Protein AF-0000000066919859 (afdb_homodimer)

Structure (mmCIF, N/CA/C/O backbone):
data_AF-0000000066919859-model_v1
#
loop_
_entity.id
_entity.type
_entity.pdbx_description
1 polymer 'Uncharacterized protein'
#
loop_
_atom_site.group_PDB
_atom_site.id
_atom_site.type_symbol
_atom_site.label_atom_id
_atom_site.label_alt_id
_atom_site.label_comp_id
_atom_site.label_asym_id
_atom_site.label_entity_id
_atom_site.label_seq_id
_atom_site.pdbx_PDB_ins_code
_atom_site.Cartn_x
_atom_site.Cartn_y
_atom_site.Cartn_z
_atom_site.occupancy
_atom_site.B_iso_or_equiv
_atom_site.auth_seq_id
_atom_site.auth_comp_id
_atom_site.auth_asym_id
_atom_site.auth_atom_id
_atom_site.pdbx_PDB_model_num
ATOM 1 N N . MET A 1 1 ? -2.02 1.491 11.047 1 52.81 1 MET A N 1
ATOM 2 C CA . MET A 1 1 ? -1.873 1.379 9.602 1 52.81 1 MET A CA 1
ATOM 3 C C . MET A 1 1 ? -3.025 0.584 8.992 1 52.81 1 MET A C 1
ATOM 5 O O . MET A 1 1 ? -3.479 -0.402 9.578 1 52.81 1 MET A O 1
ATOM 9 N N . PHE A 1 2 ? -3.779 1.162 7.992 1 61.22 2 PHE A N 1
ATOM 10 C CA . PHE A 1 2 ? -4.863 0.488 7.285 1 61.22 2 PHE A CA 1
ATOM 11 C C . PHE A 1 2 ? -4.336 -0.709 6.504 1 61.22 2 PHE A C 1
ATOM 13 O O . PHE A 1 2 ? -3.338 -0.6 5.789 1 61.22 2 PHE A O 1
ATOM 20 N N . VAL A 1 3 ? -4.852 -1.876 7.008 1 68.94 3 VAL A N 1
ATOM 21 C CA . VAL A 1 3 ? -4.453 -3.09 6.305 1 68.94 3 VAL A CA 1
ATOM 22 C C . VAL A 1 3 ? -5.57 -3.531 5.359 1 68.94 3 VAL A C 1
ATOM 24 O O . VAL A 1 3 ? -6.707 -3.734 5.789 1 68.94 3 VAL A O 1
ATOM 27 N N . ASN A 1 4 ? -5.258 -3.482 4.066 1 79.81 4 ASN A N 1
ATOM 28 C CA . ASN A 1 4 ? -6.16 -3.932 3.012 1 79.81 4 ASN A CA 1
ATOM 29 C C . ASN A 1 4 ? -5.648 -5.203 2.34 1 79.81 4 ASN A C 1
ATOM 31 O O . ASN A 1 4 ? -4.617 -5.184 1.667 1 79.81 4 ASN A O 1
ATOM 35 N N . SER A 1 5 ? -6.375 -6.391 2.51 1 90.06 5 SER A N 1
ATOM 36 C CA . SER A 1 5 ? -5.922 -7.68 1.999 1 90.06 5 SER A CA 1
ATOM 37 C C . SER A 1 5 ? -5.898 -7.691 0.474 1 90.06 5 SER A C 1
ATOM 39 O O . SER A 1 5 ? -5.305 -8.586 -0.136 1 90.06 5 SER A O 1
ATOM 41 N N . ARG A 1 6 ? -6.492 -6.734 -0.153 1 93.81 6 ARG A N 1
ATOM 42 C CA . ARG A 1 6 ? -6.574 -6.66 -1.608 1 93.81 6 ARG A CA 1
ATOM 43 C C . ARG A 1 6 ? -5.453 -5.793 -2.176 1 93.81 6 ARG A C 1
ATOM 45 O O . ARG A 1 6 ? -5.387 -5.574 -3.387 1 93.81 6 ARG A O 1
ATOM 52 N N . LEU A 1 7 ? -4.652 -5.285 -1.253 1 95.19 7 LEU A N 1
ATOM 53 C CA . LEU A 1 7 ? -3.564 -4.395 -1.641 1 95.19 7 LEU A CA 1
ATOM 54 C C . LEU A 1 7 ? -2.209 -5.023 -1.334 1 95.19 7 LEU A C 1
ATOM 56 O O . LEU A 1 7 ? -2.004 -5.562 -0.244 1 95.19 7 LEU A O 1
ATOM 60 N N . ARG A 1 8 ? -1.317 -4.965 -2.266 1 96 8 ARG A N 1
ATOM 61 C CA . ARG A 1 8 ? 0.079 -5.324 -2.041 1 96 8 ARG A CA 1
ATOM 62 C C . ARG A 1 8 ? 1.016 -4.355 -2.752 1 96 8 ARG A C 1
ATOM 64 O O . ARG A 1 8 ? 0.755 -3.953 -3.889 1 96 8 ARG A O 1
ATOM 71 N N . SER A 1 9 ? 2.025 -3.996 -2.08 1 95.25 9 SER A N 1
ATOM 72 C CA . SER A 1 9 ? 3.062 -3.18 -2.701 1 95.25 9 SER A CA 1
ATOM 73 C C . SER A 1 9 ? 4.363 -3.959 -2.854 1 95.25 9 SER A C 1
ATOM 75 O O . SER A 1 9 ? 4.738 -4.727 -1.966 1 95.25 9 SER A O 1
ATOM 77 N N . ILE A 1 10 ? 4.961 -3.754 -3.922 1 96.31 10 ILE A N 1
ATOM 78 C CA . ILE A 1 10 ? 6.316 -4.25 -4.137 1 96.31 10 ILE A CA 1
ATOM 79 C C . ILE A 1 10 ? 7.27 -3.072 -4.332 1 96.31 10 ILE A C 1
ATOM 81 O O . ILE A 1 10 ? 6.91 -1.923 -4.062 1 96.31 10 ILE A O 1
ATOM 85 N N . LEU A 1 11 ? 8.477 -3.369 -4.703 1 93.88 11 LEU A N 1
ATOM 86 C CA . LEU A 1 11 ? 9.539 -2.369 -4.699 1 93.88 11 LEU A CA 1
ATOM 87 C C . LEU A 1 11 ? 9.094 -1.104 -5.426 1 93.88 11 LEU A C 1
ATOM 89 O O . LEU A 1 11 ? 9.336 0.008 -4.945 1 93.88 11 LEU A O 1
ATOM 93 N N . ASN A 1 12 ? 8.422 -1.232 -6.543 1 95.12 12 ASN A N 1
ATOM 94 C CA . ASN A 1 12 ? 8.227 -0.077 -7.414 1 95.12 12 ASN A CA 1
ATOM 95 C C . ASN A 1 12 ? 6.762 0.079 -7.812 1 95.12 12 ASN A C 1
ATOM 97 O O . ASN A 1 12 ? 6.414 0.98 -8.578 1 95.12 12 ASN A O 1
ATOM 101 N N . LYS A 1 13 ? 5.82 -0.785 -7.363 1 96.69 13 LYS A N 1
ATOM 102 C CA . LYS A 1 13 ? 4.41 -0.804 -7.742 1 96.69 13 LYS A CA 1
ATOM 103 C C . LYS A 1 13 ? 3.521 -1.107 -6.539 1 96.69 13 LYS A C 1
ATOM 105 O O . LYS A 1 13 ? 3.951 -1.773 -5.598 1 96.69 13 LYS A O 1
ATOM 110 N N . THR A 1 14 ? 2.32 -0.715 -6.559 1 96.5 14 THR A N 1
ATOM 111 C CA . THR A 1 14 ? 1.231 -1.182 -5.707 1 96.5 14 THR A CA 1
ATOM 112 C C . THR A 1 14 ? 0.112 -1.79 -6.547 1 96.5 14 THR A C 1
ATOM 114 O O . THR A 1 14 ? -0.247 -1.252 -7.594 1 96.5 14 THR A O 1
ATOM 117 N N . TYR A 1 15 ? -0.405 -2.859 -6.078 1 97.5 15 TYR A N 1
ATOM 118 C CA . TYR A 1 15 ? -1.491 -3.566 -6.746 1 97.5 15 TYR A CA 1
ATOM 119 C C . TYR A 1 15 ? -2.758 -3.549 -5.898 1 97.5 15 TYR A C 1
ATOM 121 O O . TYR A 1 15 ? -2.693 -3.688 -4.672 1 97.5 15 TYR A O 1
ATOM 129 N N . TYR A 1 16 ? -3.922 -3.439 -6.52 1 97.38 16 TYR A N 1
ATOM 130 C CA . TYR A 1 16 ? -5.211 -3.502 -5.84 1 97.38 16 TYR A CA 1
ATOM 131 C C . TYR A 1 16 ? -6.188 -4.387 -6.605 1 97.38 16 TYR A C 1
ATOM 133 O O . TYR A 1 16 ? -6.32 -4.262 -7.828 1 97.38 16 TYR A O 1
ATOM 141 N N . ILE A 1 17 ? -6.809 -5.316 -5.98 1 98 17 ILE A N 1
ATOM 142 C CA . ILE A 1 17 ? -7.891 -6.109 -6.555 1 98 17 ILE A CA 1
ATOM 143 C C . ILE A 1 17 ? -9.234 -5.453 -6.246 1 98 17 ILE A C 1
ATOM 145 O O . ILE A 1 17 ? -9.609 -5.324 -5.078 1 98 17 ILE A O 1
ATOM 149 N N . ASP A 1 18 ? -9.953 -5.062 -7.281 1 95.62 18 ASP A N 1
ATOM 150 C CA . ASP A 1 18 ? -11.234 -4.43 -6.988 1 95.62 18 ASP A CA 1
ATOM 151 C C . ASP A 1 18 ? -12.328 -5.473 -6.758 1 95.62 18 ASP A C 1
ATOM 153 O O . ASP A 1 18 ? -12.047 -6.672 -6.727 1 95.62 18 ASP A O 1
ATOM 157 N N . ASN A 1 19 ? -13.562 -5.066 -6.512 1 93.75 19 ASN A N 1
ATOM 158 C CA . ASN A 1 19 ? -14.648 -5.953 -6.113 1 93.75 19 ASN A CA 1
ATOM 159 C C . ASN A 1 19 ? -15.094 -6.852 -7.266 1 93.75 19 ASN A C 1
ATOM 161 O O . ASN A 1 19 ? -15.82 -7.824 -7.055 1 93.75 19 ASN A O 1
ATOM 165 N N . GLN A 1 20 ? -14.688 -6.57 -8.516 1 96 20 GLN A N 1
ATOM 166 C CA . GLN A 1 20 ? -15.023 -7.387 -9.68 1 96 20 GLN A CA 1
ATOM 167 C C . GLN A 1 20 ? -13.898 -8.352 -10.023 1 96 20 GLN A C 1
ATOM 169 O O . GLN A 1 20 ? -13.969 -9.07 -11.023 1 96 20 GLN A O 1
ATOM 174 N N . GLY A 1 21 ? -12.859 -8.305 -9.25 1 97.88 21 GLY A N 1
ATOM 175 C CA . GLY A 1 21 ? -11.734 -9.211 -9.461 1 97.88 21 GLY A CA 1
ATOM 176 C C . GLY A 1 21 ? -10.719 -8.68 -10.453 1 97.88 21 GLY A C 1
ATOM 177 O O . GLY A 1 21 ? -9.836 -9.414 -10.898 1 97.88 21 GLY A O 1
ATOM 178 N N . ARG A 1 22 ? -10.953 -7.379 -10.891 1 97.81 22 ARG A N 1
ATOM 179 C CA . ARG A 1 22 ? -9.945 -6.734 -11.727 1 97.81 22 ARG A CA 1
ATOM 180 C C . ARG A 1 22 ? -8.711 -6.355 -10.914 1 97.81 22 ARG A C 1
ATOM 182 O O . ARG A 1 22 ? -8.82 -6.023 -9.734 1 97.81 22 ARG A O 1
ATOM 189 N N . VAL A 1 23 ? -7.543 -6.359 -11.492 1 98.75 23 VAL A N 1
ATOM 190 C CA . VAL A 1 23 ? -6.301 -5.996 -10.812 1 98.75 23 VAL A CA 1
ATOM 191 C C . VAL A 1 23 ? -5.785 -4.668 -11.359 1 98.75 23 VAL A C 1
ATOM 193 O O . VAL A 1 23 ? -5.465 -4.559 -12.547 1 98.75 23 VAL A O 1
ATOM 196 N N . LEU A 1 24 ? -5.75 -3.699 -10.539 1 98.12 24 LEU A N 1
ATOM 197 C CA . LEU A 1 24 ? -5.258 -2.363 -10.859 1 98.12 24 LEU A CA 1
ATOM 198 C C . LEU A 1 24 ? -3.824 -2.18 -10.375 1 98.12 24 LEU A C 1
ATOM 200 O O . LEU A 1 24 ? -3.482 -2.594 -9.266 1 98.12 24 LEU A O 1
ATOM 204 N N . VAL A 1 25 ? -2.979 -1.617 -11.172 1 98 25 VAL A N 1
ATOM 205 C CA . VAL A 1 25 ? -1.563 -1.457 -10.852 1 98 25 VAL A CA 1
ATOM 206 C C . VAL A 1 25 ? -1.195 0.025 -10.859 1 98 25 VAL A C 1
ATOM 208 O O . VAL A 1 25 ? -1.565 0.757 -11.781 1 98 25 VAL A O 1
ATOM 211 N N . PHE A 1 26 ? -0.528 0.378 -9.844 1 96.56 26 PHE A N 1
ATOM 212 C CA . PHE A 1 26 ? 0.032 1.714 -9.68 1 96.56 26 PHE A CA 1
ATOM 213 C C . PHE A 1 26 ? 1.556 1.663 -9.656 1 96.56 26 PHE A C 1
ATOM 215 O O . PHE A 1 26 ? 2.158 1.345 -8.633 1 96.56 26 PHE A O 1
ATOM 222 N N . GLN A 1 27 ? 2.193 2.082 -10.711 1 96.44 27 GLN A N 1
ATOM 223 C CA . GLN A 1 27 ? 3.65 2.094 -10.766 1 96.44 27 GLN A CA 1
ATOM 224 C C . GLN A 1 27 ? 4.203 3.471 -10.406 1 96.44 27 GLN A C 1
ATOM 226 O O . GLN A 1 27 ? 3.814 4.477 -11.008 1 96.44 27 GLN A O 1
ATOM 231 N N . TYR A 1 28 ? 5.105 3.48 -9.406 1 95.06 28 TYR A N 1
ATOM 232 C CA . TYR A 1 28 ? 5.641 4.773 -9 1 95.06 28 TYR A CA 1
ATOM 233 C C . TYR A 1 28 ? 7.113 4.898 -9.375 1 95.06 28 TYR A C 1
ATOM 235 O O . TYR A 1 28 ? 7.664 6 -9.391 1 95.06 28 TYR A O 1
ATOM 243 N N . LEU A 1 29 ? 7.711 3.752 -9.711 1 93.19 29 LEU A N 1
ATOM 244 C CA . LEU A 1 29 ? 9.055 3.771 -10.273 1 93.19 29 LEU A CA 1
ATOM 245 C C . LEU A 1 29 ? 9.141 2.863 -11.492 1 93.19 29 LEU A C 1
ATOM 247 O O . LEU A 1 29 ? 8.516 1.801 -11.531 1 93.19 29 LEU A O 1
ATOM 251 N N . PRO A 1 30 ? 9.938 3.096 -12.461 1 92.19 30 PRO A N 1
ATOM 252 C CA . PRO A 1 30 ? 10.625 4.375 -12.648 1 92.19 30 PRO A CA 1
ATOM 253 C C . PRO A 1 30 ? 9.68 5.496 -13.078 1 92.19 30 PRO A C 1
ATOM 255 O O . PRO A 1 30 ? 10.008 6.676 -12.906 1 92.19 30 PRO A O 1
ATOM 258 N N . ASN A 1 31 ? 8.516 5.191 -13.797 1 91.5 31 ASN A N 1
ATOM 259 C CA . ASN A 1 31 ? 7.535 6.176 -14.25 1 91.5 31 ASN A CA 1
ATOM 260 C C . ASN A 1 31 ? 6.211 6.031 -13.508 1 91.5 31 ASN A C 1
ATOM 262 O O . ASN A 1 31 ? 5.828 4.926 -13.125 1 91.5 31 ASN A O 1
ATOM 266 N N . PHE A 1 32 ? 5.602 7.102 -13.312 1 94.06 32 PHE A N 1
ATOM 267 C CA . PHE A 1 32 ? 4.309 7.125 -12.641 1 94.06 32 PHE A CA 1
ATOM 268 C C . PHE A 1 32 ? 3.191 6.758 -13.609 1 94.06 32 PHE A C 1
ATOM 270 O O . PHE A 1 32 ? 2.795 7.566 -14.445 1 94.06 32 PHE A O 1
ATOM 277 N N . ILE A 1 33 ? 2.643 5.52 -13.562 1 93.88 33 ILE A N 1
ATOM 278 C CA . ILE A 1 33 ? 1.626 5.02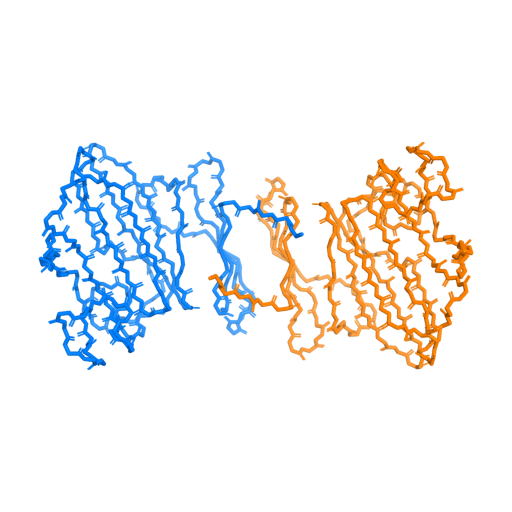3 -14.477 1 93.88 33 ILE A CA 1
ATOM 279 C C . ILE A 1 33 ? 0.573 4.23 -13.703 1 93.88 33 ILE A C 1
ATOM 281 O O . ILE A 1 33 ? 0.889 3.568 -12.719 1 93.88 33 ILE A O 1
ATOM 285 N N . CYS A 1 34 ? -0.683 4.301 -14.109 1 95.75 34 CYS A N 1
ATOM 286 C CA . CYS A 1 34 ? -1.759 3.449 -13.617 1 95.75 34 CYS A CA 1
ATOM 287 C C . CYS A 1 34 ? -2.365 2.625 -14.742 1 95.75 34 CYS A C 1
ATOM 289 O O . CYS A 1 34 ? -2.646 3.152 -15.82 1 95.75 34 CYS A O 1
ATOM 291 N N . GLN A 1 35 ? -2.557 1.41 -14.508 1 96.44 35 GLN A N 1
ATOM 292 C CA . GLN A 1 35 ? -3.156 0.558 -15.531 1 96.44 35 GLN A CA 1
ATOM 293 C C . GLN A 1 35 ? -3.891 -0.623 -14.898 1 96.44 35 GLN A C 1
ATOM 295 O O . GLN A 1 35 ? -3.646 -0.965 -13.742 1 96.44 35 GLN A O 1
ATOM 300 N N . GLU A 1 36 ? -4.797 -1.126 -15.633 1 97.56 36 GLU A N 1
ATOM 301 C CA . GLU A 1 36 ? -5.41 -2.408 -15.305 1 97.56 36 GLU A CA 1
ATOM 302 C C . GLU A 1 36 ? -4.695 -3.561 -16 1 97.56 36 GLU A C 1
ATOM 304 O O . GLU A 1 36 ? -4.383 -3.473 -17.188 1 97.56 36 GLU A O 1
ATOM 309 N N . LEU A 1 37 ? -4.402 -4.609 -15.266 1 98.5 37 LEU A N 1
ATOM 310 C CA . LEU A 1 37 ? -3.768 -5.766 -15.891 1 98.5 37 LEU A CA 1
ATOM 311 C C . LEU A 1 37 ? -4.777 -6.566 -16.703 1 98.5 37 LEU A C 1
ATOM 313 O O . LEU A 1 37 ? -5.941 -6.691 -16.312 1 98.5 37 LEU A O 1
ATOM 317 N N . THR A 1 38 ? -4.281 -7.141 -17.828 1 98.38 38 THR A N 1
ATOM 318 C CA . THR A 1 38 ? -5.094 -8.055 -18.625 1 98.38 38 THR A CA 1
ATOM 319 C C . THR A 1 38 ? -4.926 -9.492 -18.141 1 98.38 38 THR A C 1
ATOM 321 O O . THR A 1 38 ? -3.896 -10.117 -18.391 1 98.38 38 THR A O 1
ATOM 324 N N . ILE A 1 39 ? -5.875 -10.023 -17.484 1 98.62 39 ILE A N 1
ATOM 325 C CA . ILE A 1 39 ? -5.891 -11.383 -16.953 1 98.62 39 ILE A CA 1
ATOM 326 C C . ILE A 1 39 ? -7.156 -12.102 -17.406 1 98.62 39 ILE A C 1
ATOM 328 O O . ILE A 1 39 ? -8.258 -11.539 -17.344 1 98.62 39 ILE A O 1
ATOM 332 N N . PRO A 1 40 ? -7.09 -13.32 -17.828 1 98.06 40 PRO A N 1
ATOM 333 C CA . PRO A 1 40 ? -8.227 -14.008 -18.469 1 98.06 40 PRO A CA 1
ATOM 334 C C . PRO A 1 40 ? -9.328 -14.352 -17.469 1 98.06 40 PRO A C 1
ATOM 336 O O . PRO A 1 40 ? -10.445 -14.688 -17.875 1 98.06 40 PRO A O 1
ATOM 339 N N . ILE A 1 41 ? -9.055 -14.266 -16.156 1 98.75 41 ILE A N 1
ATOM 340 C CA . ILE A 1 41 ? -10.062 -14.633 -15.164 1 98.75 41 ILE A CA 1
ATOM 341 C C . ILE A 1 41 ? -10.102 -13.586 -14.062 1 98.75 41 ILE A C 1
ATOM 343 O O . ILE A 1 41 ? -9.211 -12.742 -13.953 1 98.75 41 ILE A O 1
ATOM 347 N N . LYS A 1 42 ? -11.164 -13.672 -13.188 1 98.56 42 LYS A N 1
ATOM 348 C CA . LYS A 1 42 ? -11.258 -12.805 -12.016 1 98.56 42 LYS A CA 1
ATOM 349 C C . LYS A 1 42 ? -10.281 -13.25 -10.93 1 98.56 42 LYS A C 1
ATOM 351 O O . LYS A 1 42 ? -10.125 -14.445 -10.68 1 98.56 42 LYS A O 1
ATOM 356 N N . ILE A 1 43 ? -9.648 -12.312 -10.297 1 98.88 43 ILE A N 1
ATOM 357 C CA . ILE A 1 43 ? -8.672 -12.586 -9.242 1 98.88 43 ILE A CA 1
ATOM 358 C C . ILE A 1 43 ? -9.32 -12.391 -7.875 1 98.88 43 ILE A C 1
ATOM 360 O O . ILE A 1 43 ? -10.07 -11.43 -7.672 1 98.88 43 ILE A O 1
ATOM 364 N N . HIS A 1 44 ? -8.992 -13.258 -6.926 1 97.94 44 HIS A N 1
ATOM 365 C CA . HIS A 1 44 ? -9.672 -13.117 -5.641 1 97.94 44 HIS A CA 1
ATOM 366 C C . HIS A 1 44 ? -8.672 -12.883 -4.512 1 97.94 44 HIS A C 1
ATOM 368 O O . HIS A 1 44 ? -9.055 -12.508 -3.402 1 97.94 44 HIS A O 1
ATOM 374 N N . SER A 1 45 ? -7.398 -13.156 -4.773 1 98.25 45 SER A N 1
ATOM 375 C CA . SER A 1 45 ? -6.406 -12.883 -3.738 1 98.25 45 SER A CA 1
ATOM 376 C C . SER A 1 45 ? -5.039 -12.586 -4.348 1 98.25 45 SER A C 1
ATOM 378 O O . SER A 1 45 ? -4.797 -12.891 -5.52 1 98.25 45 SER A O 1
ATOM 380 N N . ILE A 1 46 ? -4.184 -11.977 -3.527 1 98.44 46 ILE A N 1
ATOM 381 C CA . ILE A 1 46 ? -2.873 -11.539 -3.988 1 98.44 46 ILE A CA 1
ATOM 382 C C . ILE A 1 46 ? -1.838 -11.758 -2.889 1 98.44 46 ILE A C 1
ATOM 384 O O . ILE A 1 46 ? -2.119 -11.539 -1.708 1 98.44 46 ILE A O 1
ATOM 388 N N . GLU A 1 47 ? -0.682 -12.266 -3.221 1 97.81 47 GLU A N 1
ATOM 389 C CA . GLU A 1 47 ? 0.535 -12.32 -2.414 1 97.81 47 GLU A CA 1
ATOM 390 C C . GLU A 1 47 ? 1.698 -11.633 -3.127 1 97.81 47 GLU A C 1
ATOM 392 O O . GLU A 1 47 ? 1.63 -11.375 -4.328 1 97.81 47 GLU A O 1
ATOM 397 N N . SER A 1 48 ? 2.719 -11.297 -2.359 1 97.69 48 SER A N 1
ATOM 398 C CA . SER A 1 48 ? 3.814 -10.602 -3.029 1 97.69 48 SER A CA 1
ATOM 399 C C . SER A 1 48 ? 5.164 -11.016 -2.455 1 97.69 48 SER A C 1
ATOM 401 O O . SER A 1 48 ? 5.262 -11.367 -1.279 1 97.69 48 SER A O 1
ATOM 403 N N . GLY A 1 49 ? 6.129 -11.062 -3.254 1 97.12 49 GLY A N 1
ATOM 404 C CA . GLY A 1 49 ? 7.52 -11.016 -2.836 1 97.12 49 GLY A CA 1
ATOM 405 C C . GLY A 1 49 ? 8.102 -9.617 -2.857 1 97.12 49 GLY A C 1
ATOM 406 O O . GLY A 1 49 ? 7.383 -8.641 -2.645 1 97.12 49 GLY A O 1
ATOM 407 N N . TYR A 1 50 ? 9.375 -9.617 -3.076 1 96.62 50 TYR A N 1
ATOM 408 C CA . TYR A 1 50 ? 10.07 -8.336 -3.033 1 96.62 50 TYR A CA 1
ATOM 409 C C . TYR A 1 50 ? 9.781 -7.516 -4.281 1 96.62 50 TYR A C 1
ATOM 411 O O . TYR A 1 50 ? 9.547 -6.309 -4.195 1 96.62 50 TYR A O 1
ATOM 419 N N . GLU A 1 51 ? 9.758 -8.156 -5.504 1 96.75 51 GLU A N 1
ATOM 420 C CA . GLU A 1 51 ? 9.609 -7.406 -6.746 1 96.75 51 GLU A CA 1
ATOM 421 C C . GLU A 1 51 ? 8.531 -8.016 -7.637 1 96.75 51 GLU A C 1
ATOM 423 O O . GLU A 1 51 ? 8.469 -7.73 -8.836 1 96.75 51 GLU A O 1
ATOM 428 N N . PHE A 1 52 ? 7.773 -8.914 -7.102 1 97.69 52 PHE A N 1
ATOM 429 C CA . PHE A 1 52 ? 6.75 -9.594 -7.887 1 97.69 52 PHE A CA 1
ATOM 430 C C . PHE A 1 52 ? 5.516 -9.875 -7.043 1 97.69 52 PHE A C 1
ATOM 432 O O . PHE A 1 52 ? 5.562 -9.789 -5.816 1 97.69 52 PHE A O 1
ATOM 439 N N . VAL A 1 53 ? 4.402 -10.172 -7.742 1 98.38 53 VAL A N 1
ATOM 440 C CA . VAL A 1 53 ? 3.184 -10.594 -7.055 1 98.38 53 VAL A CA 1
ATOM 441 C C . VAL A 1 53 ? 2.703 -11.93 -7.617 1 98.38 53 VAL A C 1
ATOM 443 O O . VAL A 1 53 ? 3.072 -12.305 -8.734 1 98.38 53 VAL A O 1
ATOM 446 N N . VAL A 1 54 ? 1.909 -12.602 -6.828 1 98.81 54 VAL A N 1
ATOM 447 C CA . VAL A 1 54 ? 1.134 -13.773 -7.234 1 98.81 54 VAL A CA 1
ATOM 448 C C . VAL A 1 54 ? -0.358 -13.477 -7.105 1 98.81 54 VAL A C 1
ATOM 450 O O . VAL A 1 54 ? -0.828 -13.07 -6.043 1 98.81 54 VAL A O 1
ATOM 453 N N . LEU A 1 55 ? -1.05 -13.586 -8.172 1 98.94 55 LEU A N 1
ATOM 454 C CA . LEU A 1 55 ? -2.486 -13.352 -8.266 1 98.94 55 LEU A CA 1
ATOM 455 C C . LEU A 1 55 ? -3.25 -14.664 -8.383 1 98.94 55 LEU A C 1
ATOM 457 O O . LEU A 1 55 ? -2.992 -15.453 -9.297 1 98.94 55 LEU A O 1
ATOM 461 N N . VAL A 1 56 ? -4.168 -14.875 -7.508 1 98.88 56 VAL A N 1
ATOM 462 C CA . VAL A 1 56 ? -4.852 -16.172 -7.441 1 98.88 56 VAL A CA 1
ATOM 463 C C . VAL A 1 56 ? -6.297 -16.016 -7.918 1 98.88 56 VAL A C 1
ATOM 465 O O . VAL A 1 56 ? -7.016 -15.125 -7.453 1 98.88 56 VAL A O 1
ATOM 468 N N . GLY A 1 57 ? -6.68 -16.766 -8.852 1 98.81 57 GLY A N 1
ATOM 469 C CA . GLY A 1 57 ? -8.055 -16.859 -9.32 1 98.81 57 GLY A CA 1
ATOM 470 C C . GLY A 1 57 ? -8.516 -18.281 -9.539 1 98.81 57 GLY A C 1
ATOM 471 O O . GLY A 1 57 ? -7.723 -19.219 -9.414 1 98.81 57 GLY A O 1
ATOM 472 N N . GLU A 1 58 ? -9.797 -18.422 -9.82 1 98.69 58 GLU A N 1
ATOM 473 C CA . GLU A 1 58 ? -10.375 -19.75 -10.031 1 98.69 58 GLU A CA 1
ATOM 474 C C . GLU A 1 58 ? -11.305 -19.766 -11.234 1 98.69 58 GLU A C 1
ATOM 476 O O . GLU A 1 58 ? -12.07 -18.812 -11.453 1 98.69 58 GLU A O 1
ATOM 481 N N . LEU A 1 59 ? -11.242 -20.75 -12.031 1 98.5 59 LEU A N 1
ATOM 482 C CA . LEU A 1 59 ? -12.133 -20.984 -13.164 1 98.5 59 LEU A CA 1
ATOM 483 C C . LEU A 1 59 ? -12.32 -22.469 -13.422 1 98.5 59 LEU A C 1
ATOM 485 O O . LEU A 1 59 ? -11.344 -23.219 -13.5 1 98.5 59 LEU A O 1
ATOM 489 N N . ASN A 1 60 ? -13.547 -22.953 -13.516 1 98.19 60 ASN A N 1
ATOM 490 C CA . ASN A 1 60 ? -13.875 -24.344 -13.82 1 98.19 60 ASN A CA 1
ATOM 491 C C . ASN A 1 60 ? -13.156 -25.312 -12.883 1 98.19 60 ASN A C 1
ATOM 493 O O . ASN A 1 60 ? -12.5 -26.25 -13.336 1 98.19 60 ASN A O 1
ATOM 497 N N . ASP A 1 61 ? -13.211 -25.078 -11.594 1 98.38 61 ASP A N 1
ATOM 498 C CA . ASP A 1 61 ? -12.711 -25.922 -10.523 1 98.38 61 ASP A CA 1
ATOM 499 C C . ASP A 1 61 ? -11.188 -26.078 -10.609 1 98.38 61 ASP A C 1
ATOM 501 O O . ASP A 1 61 ? -10.641 -27.125 -10.273 1 98.38 61 ASP A O 1
ATOM 505 N N . THR A 1 62 ? -10.641 -25.109 -11.195 1 98.81 62 THR A N 1
ATOM 506 C CA . THR A 1 62 ? -9.188 -25.031 -11.258 1 98.81 62 THR A CA 1
ATOM 507 C C . THR A 1 62 ? -8.695 -23.703 -10.664 1 98.81 62 THR A C 1
ATOM 509 O O . THR A 1 62 ? -9.266 -22.656 -10.945 1 98.81 62 THR A O 1
ATOM 512 N N . VAL A 1 63 ? -7.734 -23.797 -9.734 1 98.88 63 VAL A N 1
ATOM 513 C CA . VAL A 1 63 ? -7.082 -22.609 -9.211 1 98.88 63 VAL A CA 1
ATOM 514 C C . VAL A 1 63 ? -5.895 -22.234 -10.094 1 98.88 63 VAL A C 1
ATOM 516 O O . VAL A 1 63 ? -5.078 -23.094 -10.438 1 98.88 63 VAL A O 1
ATOM 519 N N . TYR A 1 64 ? -5.863 -21.031 -10.523 1 98.94 64 TYR A N 1
ATOM 520 C CA . TYR A 1 64 ? -4.773 -20.5 -11.336 1 98.94 64 TYR A CA 1
ATOM 521 C C . TYR A 1 64 ? -3.939 -19.5 -10.547 1 98.94 64 TYR A C 1
ATOM 523 O O . TYR A 1 64 ? -4.484 -18.656 -9.828 1 98.94 64 TYR A O 1
ATOM 531 N N . LEU A 1 65 ? -2.631 -19.641 -10.625 1 98.94 65 LEU A N 1
ATOM 532 C CA . LEU A 1 65 ? -1.687 -18.656 -10.109 1 98.94 65 LEU A CA 1
ATOM 533 C C . LEU A 1 65 ? -1.009 -17.906 -11.25 1 98.94 65 LEU A C 1
ATOM 535 O O . LEU A 1 65 ? -0.249 -18.5 -12.023 1 98.94 65 LEU A O 1
ATOM 539 N N . TYR A 1 66 ? -1.304 -16.625 -11.328 1 98.88 66 TYR A N 1
ATOM 540 C CA . TYR A 1 66 ? -0.643 -15.719 -12.266 1 98.88 66 TYR A CA 1
ATOM 541 C C . TYR A 1 66 ? 0.43 -14.898 -11.562 1 98.88 66 TYR A C 1
ATOM 543 O O . TYR A 1 66 ? 0.298 -14.57 -10.375 1 98.88 66 TYR A O 1
ATOM 551 N N . THR A 1 67 ? 1.483 -14.578 -12.234 1 98.81 67 THR A N 1
ATOM 552 C CA . THR A 1 67 ? 2.537 -13.75 -11.664 1 98.81 67 THR A CA 1
ATOM 553 C C . THR A 1 67 ? 2.752 -12.492 -12.5 1 98.81 67 THR A C 1
ATOM 555 O O . THR A 1 67 ? 2.449 -12.477 -13.695 1 98.81 67 THR A O 1
ATOM 558 N N . HIS A 1 68 ? 3.16 -11.438 -11.945 1 98.62 68 HIS A N 1
ATOM 559 C CA . HIS A 1 68 ? 3.502 -10.172 -12.57 1 98.62 68 HIS A CA 1
ATOM 560 C C . HIS A 1 68 ? 4.602 -9.453 -11.805 1 98.62 68 HIS A C 1
ATOM 562 O O . HIS A 1 68 ? 4.762 -9.656 -10.594 1 98.62 68 HIS A O 1
ATOM 568 N N . GLY A 1 69 ? 5.309 -8.555 -12.422 1 97.38 69 GLY A N 1
ATOM 569 C CA . GLY A 1 69 ? 6.453 -7.871 -11.844 1 97.38 69 GLY A CA 1
ATOM 570 C C . GLY A 1 69 ? 7.77 -8.266 -12.484 1 97.38 69 GLY A C 1
ATOM 571 O O . GLY A 1 69 ? 7.844 -8.461 -13.703 1 97.38 69 GLY A O 1
ATOM 572 N N . SER A 1 70 ? 8.789 -8.383 -11.656 1 96.5 70 SER A N 1
ATOM 573 C CA . SER A 1 70 ? 10.117 -8.711 -12.164 1 96.5 70 SER A CA 1
ATOM 574 C C . SER A 1 70 ? 10.297 -10.219 -12.305 1 96.5 70 SER A C 1
ATOM 576 O O . SER A 1 70 ? 9.938 -10.977 -11.406 1 96.5 70 SER A O 1
ATOM 578 N N . GLY A 1 71 ? 10.906 -10.664 -13.328 1 96 71 GLY A N 1
ATOM 579 C CA . GLY A 1 71 ? 11.234 -12.07 -13.539 1 96 71 GLY A CA 1
ATOM 580 C C . GLY A 1 71 ? 12.594 -12.445 -12.977 1 96 71 GLY A C 1
ATOM 581 O O . GLY A 1 71 ? 13.008 -13.602 -13.078 1 96 71 GLY A O 1
ATOM 582 N N . HIS A 1 72 ? 13.203 -11.406 -12.336 1 93.81 72 HIS A N 1
ATOM 583 C CA . HIS A 1 72 ? 14.5 -11.68 -11.727 1 93.81 72 HIS A CA 1
ATOM 584 C C . HIS A 1 72 ? 14.422 -12.852 -10.75 1 93.81 72 HIS A C 1
ATOM 586 O O . HIS A 1 72 ? 13.422 -13.008 -10.047 1 93.81 72 HIS A O 1
ATOM 592 N N . HIS A 1 73 ? 15.367 -13.75 -10.742 1 95.19 73 HIS A N 1
ATOM 593 C CA . HIS A 1 73 ? 15.516 -14.867 -9.812 1 95.19 73 HIS A CA 1
ATOM 594 C C . HIS A 1 73 ? 14.469 -15.938 -10.07 1 95.19 73 HIS A C 1
ATOM 596 O O . HIS A 1 73 ? 14.141 -16.719 -9.18 1 95.19 73 HIS A O 1
ATOM 602 N N . GLY A 1 74 ? 13.766 -15.898 -11.258 1 97.25 74 GLY A N 1
ATOM 603 C CA . GLY A 1 74 ? 12.836 -16.953 -11.641 1 97.25 74 GLY A CA 1
ATOM 604 C C . GLY A 1 74 ? 11.469 -16.797 -10.992 1 97.25 74 GLY A C 1
ATOM 605 O O . GLY A 1 74 ? 10.656 -17.719 -11.023 1 97.25 74 GLY A O 1
ATOM 606 N N . CYS A 1 75 ? 11.148 -15.664 -10.492 1 97.38 75 CYS A N 1
ATOM 607 C CA . CYS A 1 75 ? 9.984 -15.5 -9.625 1 97.38 75 CYS A CA 1
ATOM 608 C C . CYS A 1 75 ? 8.695 -15.539 -10.422 1 97.38 75 CYS A C 1
ATOM 610 O O . CYS A 1 75 ? 7.613 -15.742 -9.859 1 97.38 75 CYS A O 1
ATOM 612 N N . LEU A 1 76 ? 8.75 -15.344 -11.719 1 98.5 76 LEU A N 1
ATOM 613 C CA . LEU A 1 76 ? 7.531 -15.367 -12.523 1 98.5 76 LEU A CA 1
ATOM 614 C C . LEU A 1 76 ? 7.145 -16.797 -12.875 1 98.5 76 LEU A C 1
ATOM 616 O O . LEU A 1 76 ? 6.031 -17.062 -13.336 1 98.5 76 LEU A O 1
ATOM 620 N N . GLY A 1 77 ? 8.102 -17.797 -12.75 1 98.56 77 GLY A N 1
ATOM 621 C CA . GLY A 1 77 ? 7.773 -19.219 -12.828 1 98.56 77 GLY A CA 1
ATOM 622 C C . GLY A 1 77 ? 7.695 -19.734 -14.25 1 98.56 77 GLY A C 1
ATOM 623 O O . GLY A 1 77 ? 7.031 -20.734 -14.523 1 98.56 77 GLY A O 1
ATOM 624 N N . LYS A 1 78 ? 8.141 -18.938 -15.227 1 97.88 78 LYS A N 1
ATOM 625 C CA . LYS A 1 78 ? 8.172 -19.359 -16.625 1 97.88 78 LYS A CA 1
ATOM 626 C C . LYS A 1 78 ? 9.5 -19 -17.281 1 97.88 78 LYS A C 1
ATOM 628 O O . LYS A 1 78 ? 9.672 -17.891 -17.781 1 97.88 78 LYS A O 1
ATOM 633 N N . GLU A 1 79 ? 10.406 -19.984 -17.312 1 93.12 79 GLU A N 1
ATOM 634 C CA . GLU A 1 79 ? 11.719 -19.797 -17.906 1 93.12 79 GLU A CA 1
ATOM 635 C C . GLU A 1 79 ? 12.398 -18.547 -17.359 1 93.12 79 GLU A C 1
ATOM 637 O O . GLU A 1 79 ? 12.266 -18.219 -16.172 1 93.12 79 GLU A O 1
ATOM 642 N N . LYS A 1 80 ? 13.344 -17.938 -17.953 1 93.44 80 LYS A N 1
ATOM 643 C CA . LYS A 1 80 ? 14.039 -16.719 -17.547 1 93.44 80 LYS A CA 1
ATOM 644 C C . LYS A 1 80 ? 13.414 -15.492 -18.219 1 93.44 80 LYS A C 1
ATOM 646 O O . LYS A 1 80 ? 14.125 -14.625 -18.719 1 93.44 80 LYS A O 1
ATOM 651 N N . VAL A 1 81 ? 12.117 -15.438 -18.125 1 89.81 81 VAL A N 1
ATOM 652 C CA . VAL A 1 81 ? 11.383 -14.414 -18.875 1 89.81 81 VAL A CA 1
ATOM 653 C C . VAL A 1 81 ? 11.453 -13.086 -18.125 1 89.81 81 VAL A C 1
ATOM 655 O O . VAL A 1 81 ? 11.406 -13.047 -16.891 1 89.81 81 VAL A O 1
ATOM 658 N N . GLU A 1 82 ? 11.633 -12.008 -18.797 1 93.12 82 GLU A N 1
ATOM 659 C CA . GLU A 1 82 ? 11.445 -10.625 -18.359 1 93.12 82 GLU A CA 1
ATOM 660 C C . GLU A 1 82 ? 10.391 -9.922 -19.203 1 93.12 82 GLU A C 1
ATOM 662 O O . GLU A 1 82 ? 10.617 -9.633 -20.375 1 93.12 82 GLU A O 1
ATOM 667 N N . THR A 1 83 ? 9.234 -9.703 -18.641 1 94.06 83 THR A N 1
ATOM 668 C CA . THR A 1 83 ? 8.102 -9.164 -19.391 1 94.06 83 THR A CA 1
ATOM 669 C C . THR A 1 83 ? 7.23 -8.289 -18.484 1 94.06 83 THR A C 1
ATOM 671 O O . THR A 1 83 ? 7.293 -8.406 -17.25 1 94.06 83 THR A O 1
ATOM 674 N N . ASN A 1 84 ? 6.426 -7.418 -19.078 1 93.38 84 ASN A N 1
ATOM 675 C CA . ASN A 1 84 ? 5.445 -6.645 -18.328 1 93.38 84 ASN A CA 1
ATOM 676 C C . ASN A 1 84 ? 4.059 -7.281 -18.406 1 93.38 84 ASN A C 1
ATOM 678 O O . ASN A 1 84 ? 3.104 -6.762 -17.812 1 93.38 84 ASN A O 1
ATOM 682 N N . LYS A 1 85 ? 4.043 -8.398 -19.078 1 96.62 85 LYS A N 1
ATOM 683 C CA . LYS A 1 85 ? 2.775 -9.109 -19.203 1 96.62 85 LYS A CA 1
ATOM 684 C C . LYS A 1 85 ? 2.559 -10.039 -18.016 1 96.62 85 LYS A C 1
ATOM 686 O O . LYS A 1 85 ? 3.512 -10.398 -17.312 1 96.62 85 LYS A O 1
ATOM 691 N N . VAL A 1 86 ? 1.328 -10.383 -17.797 1 98.56 86 VAL A N 1
ATOM 692 C CA . VAL A 1 86 ? 0.972 -11.352 -16.766 1 98.56 86 VAL A CA 1
ATOM 693 C C . VAL A 1 86 ? 1.327 -12.758 -17.25 1 98.56 86 VAL A C 1
ATOM 695 O O . VAL A 1 86 ? 1.072 -13.117 -18.391 1 98.56 86 VAL A O 1
ATOM 698 N N . ILE A 1 87 ? 1.896 -13.57 -16.328 1 98.62 87 ILE A N 1
ATOM 699 C CA . ILE A 1 87 ? 2.328 -14.922 -16.656 1 98.62 87 ILE A CA 1
ATOM 700 C C . ILE A 1 87 ? 1.451 -15.938 -15.914 1 98.62 87 ILE A C 1
ATOM 702 O O . ILE A 1 87 ? 1.187 -15.781 -14.719 1 98.62 87 ILE A O 1
ATOM 706 N N . GLU A 1 88 ? 0.889 -16.906 -16.672 1 98.69 88 GLU A N 1
ATOM 707 C CA . GLU A 1 88 ? 0.295 -18.047 -16 1 98.69 88 GLU A CA 1
ATOM 708 C C . GLU A 1 88 ? 1.37 -19 -15.461 1 98.69 88 GLU A C 1
ATOM 710 O O . GLU A 1 88 ? 1.905 -19.812 -16.203 1 98.69 88 GLU A O 1
ATOM 715 N N . ALA A 1 89 ? 1.67 -18.953 -14.25 1 98.69 89 ALA A N 1
ATOM 716 C CA . ALA A 1 89 ? 2.826 -19.641 -13.68 1 98.69 89 ALA A CA 1
ATOM 717 C C . ALA A 1 89 ? 2.473 -21.062 -13.281 1 98.69 89 ALA A C 1
ATOM 719 O O . ALA A 1 89 ? 3.314 -21.969 -13.344 1 98.69 89 ALA A O 1
ATOM 720 N N . PHE A 1 90 ? 1.237 -21.266 -12.766 1 98.81 90 PHE A N 1
ATOM 721 C CA . PHE A 1 90 ? 0.901 -22.531 -12.125 1 98.81 90 PHE A CA 1
ATOM 722 C C . PHE A 1 90 ? -0.609 -22.734 -12.07 1 98.81 90 PHE A C 1
ATOM 724 O O . PHE A 1 90 ? -1.365 -21.766 -12.031 1 98.81 90 PHE A O 1
ATOM 731 N N . LYS A 1 91 ? -1.126 -23.875 -12.109 1 98.75 91 LYS A N 1
ATOM 732 C CA . LYS A 1 91 ? -2.527 -24.203 -11.875 1 98.75 91 LYS A CA 1
ATOM 733 C C . LYS A 1 91 ? -2.662 -25.531 -11.141 1 98.75 91 LYS A C 1
ATOM 735 O O . LYS A 1 91 ? -1.791 -26.406 -11.25 1 98.75 91 LYS A O 1
ATOM 740 N N . ILE A 1 92 ? -3.699 -25.75 -10.492 1 98.62 92 ILE A N 1
ATOM 741 C CA . ILE A 1 92 ? -3.932 -26.922 -9.656 1 98.62 92 ILE A CA 1
ATOM 742 C C . ILE A 1 92 ? -5.43 -27.125 -9.461 1 98.62 92 ILE A C 1
ATOM 744 O O . ILE A 1 92 ? -6.188 -26.156 -9.336 1 98.62 92 ILE A O 1
ATOM 748 N N . PRO A 1 93 ? -5.906 -28.375 -9.484 1 98.56 93 PRO A N 1
ATOM 749 C CA . PRO A 1 93 ? -7.324 -28.578 -9.18 1 98.56 93 PRO A CA 1
ATOM 750 C C . PRO A 1 93 ? -7.734 -27.953 -7.844 1 98.56 93 PRO A C 1
ATOM 752 O O . PRO A 1 93 ? -7.008 -28.062 -6.855 1 98.56 93 PRO A O 1
ATOM 755 N N . LYS A 1 94 ? -8.844 -27.312 -7.855 1 98.44 94 LYS A N 1
ATOM 756 C CA . LYS A 1 94 ? -9.344 -26.594 -6.688 1 98.44 94 LYS A CA 1
ATOM 757 C C . LYS A 1 94 ? -9.391 -27.5 -5.461 1 98.44 94 LYS A C 1
ATOM 759 O O . LYS A 1 94 ? -9.031 -27.078 -4.359 1 98.44 94 LYS A O 1
ATOM 764 N N . GLU A 1 95 ? -9.812 -28.703 -5.664 1 97.69 95 GLU A N 1
ATOM 765 C CA . GLU A 1 95 ? -9.984 -29.641 -4.555 1 97.69 95 GLU A CA 1
ATOM 766 C C . GLU A 1 95 ? -8.648 -29.953 -3.895 1 97.69 95 GLU A C 1
ATOM 768 O O . GLU A 1 95 ? -8.609 -30.438 -2.762 1 97.69 95 GLU A O 1
ATOM 773 N N . LYS A 1 96 ? -7.539 -29.688 -4.562 1 97.75 96 LYS A N 1
ATOM 774 C CA . LYS A 1 96 ? -6.215 -30.016 -4.047 1 97.75 96 LYS A CA 1
ATOM 775 C C . LYS A 1 96 ? -5.512 -28.781 -3.488 1 97.75 96 LYS A C 1
ATOM 777 O O . LYS A 1 96 ? -4.516 -28.906 -2.771 1 97.75 96 LYS A O 1
ATOM 782 N N . TYR A 1 97 ? -5.957 -27.609 -3.803 1 98.5 97 TYR A N 1
ATOM 783 C CA . TYR A 1 97 ? -5.285 -26.359 -3.463 1 98.5 97 TYR A CA 1
ATOM 784 C C . TYR A 1 97 ? -5.574 -25.969 -2.02 1 98.5 97 TYR A C 1
ATOM 786 O O . TYR A 1 97 ? -6.727 -25.953 -1.589 1 98.5 97 TYR A O 1
ATOM 794 N N . ASP A 1 98 ? -4.543 -25.562 -1.276 1 98.25 98 ASP A N 1
ATOM 795 C CA . ASP A 1 98 ? -4.742 -25 0.052 1 98.25 98 ASP A CA 1
ATOM 796 C C . ASP A 1 98 ? -4.406 -23.516 0.069 1 98.25 98 ASP A C 1
ATOM 798 O O . ASP A 1 98 ? -5.293 -22.672 0.25 1 98.25 98 ASP A O 1
ATOM 802 N N . ARG A 1 99 ? -3.068 -23.188 -0.23 1 98.19 99 ARG A N 1
ATOM 803 C CA . ARG A 1 99 ? -2.686 -21.781 -0.173 1 98.19 99 ARG A CA 1
ATOM 804 C C . ARG A 1 99 ? -1.373 -21.547 -0.911 1 98.19 99 ARG A C 1
ATOM 806 O O . ARG A 1 99 ? -0.674 -22.5 -1.271 1 98.19 99 ARG A O 1
ATOM 813 N N . VAL A 1 100 ? -1.102 -20.359 -1.099 1 98.56 100 VAL A N 1
ATOM 814 C CA . VAL A 1 100 ? 0.175 -19.938 -1.665 1 98.56 100 VAL A CA 1
ATOM 815 C C . VAL A 1 100 ? 0.85 -18.938 -0.729 1 98.56 100 VAL A C 1
ATOM 817 O O . VAL A 1 100 ? 0.178 -18.125 -0.09 1 98.56 100 VAL A O 1
ATOM 820 N N . GLU A 1 101 ? 2.121 -19 -0.629 1 98 101 GLU A N 1
ATOM 821 C CA . GLU A 1 101 ? 2.941 -18.062 0.134 1 98 101 GLU A CA 1
ATOM 822 C C . GLU A 1 101 ? 4.141 -17.594 -0.683 1 98 101 GLU A C 1
ATOM 824 O O . GLU A 1 101 ? 4.734 -18.359 -1.431 1 98 101 GLU A O 1
ATOM 829 N N . CYS A 1 102 ? 4.457 -16.344 -0.483 1 97.88 102 CYS A N 1
ATOM 830 C CA . CYS A 1 102 ? 5.656 -15.82 -1.122 1 97.88 102 CYS A CA 1
ATOM 831 C C . CYS A 1 102 ? 6.734 -15.516 -0.089 1 97.88 102 CYS A C 1
ATOM 833 O O . CYS A 1 102 ? 6.438 -15 0.992 1 97.88 102 CYS A O 1
ATOM 835 N N . VAL A 1 103 ? 7.93 -15.867 -0.372 1 97.44 103 VAL A N 1
ATOM 836 C CA . VAL A 1 103 ? 9.102 -15.328 0.311 1 97.44 103 VAL A CA 1
ATOM 837 C C . VAL A 1 103 ? 9.703 -14.195 -0.518 1 97.44 103 VAL A C 1
ATOM 839 O O . VAL A 1 103 ? 9.141 -13.805 -1.543 1 97.44 103 VAL A O 1
ATOM 842 N N . GLU A 1 104 ? 10.859 -13.719 -0.122 1 96.94 104 GLU A N 1
ATOM 843 C CA . GLU A 1 104 ? 11.43 -12.539 -0.753 1 96.94 104 GLU A CA 1
ATOM 844 C C . GLU A 1 104 ? 11.609 -12.742 -2.256 1 96.94 104 GLU A C 1
ATOM 846 O O . GLU A 1 104 ? 11.266 -11.867 -3.051 1 96.94 104 GLU A O 1
ATOM 851 N N . PHE A 1 105 ? 12.141 -13.953 -2.645 1 97.62 105 PHE A N 1
ATOM 852 C CA . PHE A 1 105 ? 12.484 -14.188 -4.043 1 97.62 105 PHE A CA 1
ATOM 853 C C . PHE A 1 105 ? 11.945 -15.531 -4.52 1 97.62 105 PHE A C 1
ATOM 855 O O . PHE A 1 105 ? 12.602 -16.219 -5.309 1 97.62 105 PHE A O 1
ATOM 862 N N . GLY A 1 106 ? 10.711 -15.867 -4.035 1 98.19 106 GLY A N 1
ATOM 863 C CA . GLY A 1 106 ? 10.18 -17.141 -4.477 1 98.19 106 GLY A CA 1
ATOM 864 C C . GLY A 1 106 ? 8.75 -17.391 -4.012 1 98.19 106 GLY A C 1
ATOM 865 O O . GLY A 1 106 ? 8.18 -16.578 -3.293 1 98.19 106 GLY A O 1
ATOM 866 N N . VAL A 1 107 ? 8.203 -18.516 -4.445 1 98.69 107 VAL A N 1
ATOM 867 C CA . VAL A 1 107 ? 6.805 -18.875 -4.219 1 98.69 107 VAL A CA 1
ATOM 868 C C . VAL A 1 107 ? 6.707 -20.297 -3.705 1 98.69 107 VAL A C 1
ATOM 870 O O . VAL A 1 107 ? 7.402 -21.203 -4.195 1 98.69 107 VAL A O 1
ATOM 873 N N . LYS A 1 108 ? 5.902 -20.531 -2.74 1 98.38 108 LYS A N 1
ATOM 874 C CA . LYS A 1 108 ? 5.527 -21.859 -2.248 1 98.38 108 LYS A CA 1
ATOM 875 C C . LYS A 1 108 ? 4.023 -22.078 -2.377 1 98.38 108 LYS A C 1
ATOM 877 O O . LYS A 1 108 ? 3.227 -21.281 -1.887 1 98.38 108 LYS A O 1
ATOM 882 N N . VAL A 1 109 ? 3.664 -23.109 -3.078 1 98.5 109 VAL A N 1
ATOM 883 C CA . VAL A 1 109 ? 2.264 -23.516 -3.174 1 98.5 109 VAL A CA 1
ATOM 884 C C . VAL A 1 109 ? 2.023 -24.75 -2.316 1 98.5 109 VAL A C 1
ATOM 886 O O . VAL A 1 109 ? 2.713 -25.766 -2.469 1 98.5 109 VAL A O 1
ATOM 889 N N . PHE A 1 110 ? 1.051 -24.656 -1.482 1 98.06 110 PHE A N 1
ATOM 890 C CA . PHE A 1 110 ? 0.72 -25.75 -0.576 1 98.06 110 PHE A CA 1
ATOM 891 C C . PHE A 1 110 ? -0.564 -26.438 -1.012 1 98.06 110 PHE A C 1
ATOM 893 O O . PHE A 1 110 ? -1.649 -25.859 -0.922 1 98.06 110 PHE A O 1
ATOM 900 N N . PRO A 1 111 ? -0.446 -27.672 -1.493 1 97.62 111 PRO A N 1
ATOM 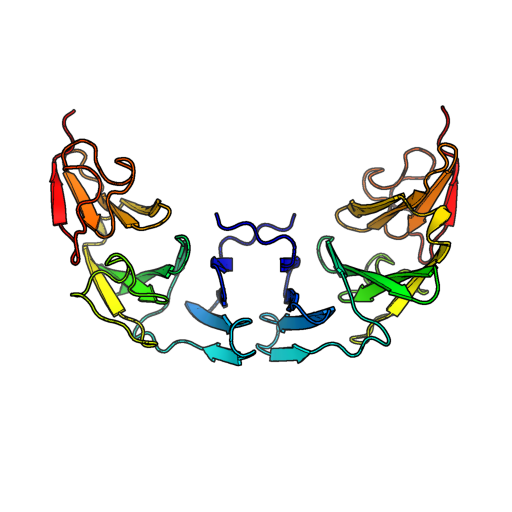901 C CA . PRO A 1 111 ? -1.658 -28.469 -1.648 1 97.62 111 PRO A CA 1
ATOM 902 C C . PRO A 1 111 ? -2.24 -28.922 -0.312 1 97.62 111 PRO A C 1
ATOM 904 O O . PRO A 1 111 ? -1.585 -28.797 0.727 1 97.62 111 PRO A O 1
ATOM 907 N N . LYS A 1 112 ? -3.398 -29.375 -0.385 1 95.94 112 LYS A N 1
ATOM 908 C CA . LYS A 1 112 ? -4.012 -29.938 0.82 1 95.94 112 LYS A CA 1
ATOM 909 C C . LYS A 1 112 ? -3.262 -31.172 1.299 1 95.94 112 LYS A C 1
ATOM 911 O O . LYS A 1 112 ? -3.246 -31.469 2.494 1 95.94 112 LYS A O 1
ATOM 916 N N . SER A 1 113 ? -2.615 -31.828 0.373 1 86.25 113 SER A N 1
ATOM 917 C CA . SER A 1 113 ? -1.783 -32.969 0.743 1 86.25 113 SER A CA 1
ATOM 918 C C . SER A 1 113 ? -0.568 -32.531 1.552 1 86.25 113 SER A C 1
ATOM 920 O O . SER A 1 113 ? -0.016 -31.453 1.315 1 86.25 113 SER A O 1
ATOM 922 N N . ILE A 1 114 ? -0.158 -33.375 2.371 1 80.75 114 ILE A N 1
ATOM 923 C CA . ILE A 1 114 ? 0.879 -32.969 3.311 1 80.75 114 ILE A CA 1
ATOM 924 C C . ILE A 1 114 ? 2.236 -33.469 2.838 1 80.75 114 ILE A C 1
ATOM 926 O O . ILE A 1 114 ? 3.277 -33.062 3.369 1 80.75 114 ILE A O 1
ATOM 930 N N . ASN A 1 115 ? 2.312 -34.094 1.826 1 88.62 115 ASN A N 1
ATOM 931 C CA . ASN A 1 115 ? 3.564 -34.781 1.526 1 88.62 115 ASN A CA 1
ATOM 932 C C . ASN A 1 115 ? 4.406 -33.969 0.527 1 88.62 115 ASN A C 1
ATOM 934 O O . ASN A 1 115 ? 5.555 -34.344 0.26 1 88.62 115 ASN A O 1
ATOM 938 N N . SER A 1 116 ? 3.869 -33 -0.109 1 93.94 116 SER A N 1
ATOM 939 C CA . SER A 1 116 ? 4.664 -32.281 -1.085 1 93.94 116 SER A CA 1
ATOM 940 C C . SER A 1 116 ? 4.164 -30.844 -1.23 1 93.94 116 SER A C 1
ATOM 942 O O . SER A 1 116 ? 3.02 -30.531 -0.889 1 93.94 116 SER A O 1
ATOM 944 N N . ILE A 1 117 ? 4.996 -30.047 -1.653 1 96.94 117 ILE A N 1
ATOM 945 C CA . ILE A 1 117 ? 4.656 -28.672 -2.037 1 96.94 117 ILE A CA 1
ATOM 946 C C . ILE A 1 117 ? 5.27 -28.359 -3.398 1 96.94 117 ILE A C 1
ATOM 948 O O . ILE A 1 117 ? 6.09 -29.109 -3.91 1 96.94 117 ILE A O 1
ATOM 952 N N . PHE A 1 118 ? 4.812 -27.297 -4.031 1 98.12 118 PHE A N 1
ATOM 953 C CA . PHE A 1 118 ? 5.422 -26.781 -5.254 1 98.12 118 PHE A CA 1
ATOM 954 C C . PHE A 1 118 ? 6.145 -25.469 -4.988 1 98.12 118 PHE A C 1
ATOM 956 O O . PHE A 1 118 ? 5.629 -24.594 -4.281 1 98.12 118 PHE A O 1
ATOM 963 N N . ILE A 1 119 ? 7.328 -25.359 -5.531 1 98.44 119 ILE A N 1
ATOM 964 C CA . ILE A 1 119 ? 8.078 -24.125 -5.273 1 98.44 119 ILE A CA 1
ATOM 965 C C . ILE A 1 119 ? 8.781 -23.672 -6.555 1 98.44 119 ILE A C 1
ATOM 967 O O . ILE A 1 119 ? 9.055 -24.484 -7.438 1 98.44 119 ILE A O 1
ATOM 971 N N . TRP A 1 120 ? 9.016 -22.391 -6.699 1 98.75 120 TRP A N 1
ATOM 972 C CA . TRP A 1 120 ? 9.922 -21.844 -7.707 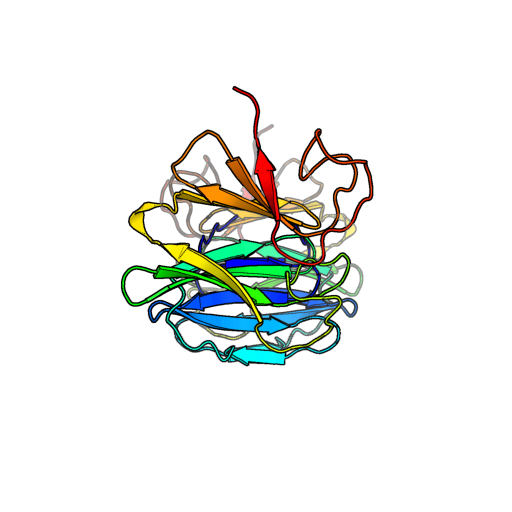1 98.75 120 TRP A CA 1
ATOM 973 C C . TRP A 1 120 ? 10.539 -20.531 -7.234 1 98.75 120 TRP A C 1
ATOM 975 O O . TRP A 1 120 ? 10.078 -19.938 -6.246 1 98.75 120 TRP A O 1
ATOM 985 N N . GLY A 1 121 ? 11.562 -20.062 -7.961 1 98.5 121 GLY A N 1
ATOM 986 C CA . GLY A 1 121 ? 12.312 -18.859 -7.594 1 98.5 121 GLY A CA 1
ATOM 987 C C . GLY A 1 121 ? 13.703 -19.156 -7.082 1 98.5 121 GLY A C 1
ATOM 988 O O . GLY A 1 121 ? 14.281 -20.203 -7.41 1 98.5 121 GLY A O 1
ATOM 989 N N . TRP A 1 122 ? 14.266 -18.203 -6.32 1 98.56 122 TRP A N 1
ATOM 990 C CA . TRP A 1 122 ? 15.633 -18.25 -5.809 1 98.56 122 TRP A CA 1
ATOM 991 C C . TRP A 1 122 ? 15.656 -18.766 -4.371 1 98.56 122 TRP A C 1
ATOM 993 O O . TRP A 1 122 ? 15.086 -18.141 -3.473 1 98.56 122 TRP A O 1
ATOM 1003 N N . ASN A 1 123 ? 16.281 -19.891 -4.102 1 98.12 123 ASN A N 1
ATOM 1004 C CA . ASN A 1 123 ? 16.406 -20.453 -2.764 1 98.12 123 ASN A CA 1
ATOM 1005 C C . ASN A 1 123 ? 17.516 -19.781 -1.963 1 98.12 123 ASN A C 1
ATOM 1007 O O . ASN A 1 123 ? 18.391 -20.453 -1.419 1 98.12 123 ASN A O 1
ATOM 1011 N N . LYS A 1 124 ? 17.438 -18.531 -1.923 1 97.62 124 LYS A N 1
ATOM 1012 C CA . LYS A 1 124 ? 18.406 -17.766 -1.128 1 97.62 124 LYS A CA 1
ATOM 1013 C C . LYS A 1 124 ? 18.188 -18.016 0.365 1 97.62 124 LYS A C 1
ATOM 1015 O O . LYS A 1 124 ? 17.062 -17.891 0.863 1 97.62 124 LYS A O 1
ATOM 1020 N N . ASP A 1 125 ? 19.234 -18.391 1.091 1 97.81 125 ASP A N 1
ATOM 1021 C CA . ASP A 1 125 ? 19.219 -18.609 2.531 1 97.81 125 ASP A CA 1
ATOM 1022 C C . ASP A 1 125 ? 18.203 -19.688 2.896 1 97.81 125 ASP A C 1
ATOM 1024 O O . ASP A 1 125 ? 17.547 -19.609 3.939 1 97.81 125 ASP A O 1
ATOM 1028 N N . PHE A 1 126 ? 17.891 -20.594 1.979 1 96.81 126 PHE A N 1
ATOM 1029 C CA . PHE A 1 126 ? 17.062 -21.766 2.164 1 96.81 126 PHE A CA 1
ATOM 1030 C C . PHE A 1 126 ? 15.609 -21.359 2.438 1 96.81 126 PHE A C 1
ATOM 1032 O O . PHE A 1 126 ? 14.891 -22.062 3.145 1 96.81 126 PHE A O 1
ATOM 1039 N N . GLN A 1 127 ? 15.227 -20.203 1.977 1 96.25 127 GLN A N 1
ATOM 1040 C CA . GLN A 1 127 ? 13.891 -19.688 2.273 1 96.25 127 GLN A CA 1
ATOM 1041 C C . GLN A 1 127 ? 12.812 -20.531 1.598 1 96.25 127 GLN A C 1
ATOM 1043 O O . GLN A 1 127 ? 11.672 -20.594 2.066 1 96.25 127 GLN A O 1
ATOM 1048 N N . LEU A 1 128 ? 13.125 -21.25 0.468 1 96.69 128 LEU A N 1
ATOM 1049 C CA . LEU A 1 128 ? 12.141 -22.078 -0.225 1 96.69 128 LEU A CA 1
ATOM 1050 C C . LEU A 1 128 ? 12.109 -23.484 0.344 1 96.69 128 LEU A C 1
ATOM 1052 O O . LEU A 1 128 ? 11.039 -24.047 0.606 1 96.69 128 LEU A O 1
ATOM 1056 N N . SER A 1 129 ? 13.336 -24.047 0.459 1 95.69 129 SER A N 1
ATOM 1057 C CA . SER A 1 129 ? 13.422 -25.406 0.952 1 95.69 129 SER A CA 1
ATOM 1058 C C . SER A 1 129 ? 14.82 -25.719 1.48 1 95.69 129 SER A C 1
ATOM 1060 O O . SER A 1 129 ? 15.82 -25.344 0.869 1 95.69 129 SER A O 1
ATOM 1062 N N . ASN A 1 130 ? 14.836 -26.5 2.535 1 95.06 130 ASN A N 1
ATOM 1063 C CA . ASN A 1 130 ? 16.094 -26.969 3.086 1 95.06 130 ASN A CA 1
ATOM 1064 C C . ASN A 1 130 ? 16.625 -28.172 2.309 1 95.06 130 ASN A C 1
ATOM 1066 O O . ASN A 1 130 ? 17.797 -28.547 2.459 1 95.06 130 ASN A O 1
ATOM 1070 N N . ASP A 1 131 ? 15.844 -28.734 1.47 1 92.75 131 ASP A N 1
ATOM 1071 C CA . ASP A 1 131 ? 16.219 -29.938 0.725 1 92.75 131 ASP A CA 1
ATOM 1072 C C . ASP A 1 131 ? 16.938 -29.578 -0.577 1 92.75 131 ASP A C 1
ATOM 1074 O O . ASP A 1 131 ? 17.422 -30.453 -1.292 1 92.75 131 ASP A O 1
ATOM 1078 N N . LEU A 1 132 ? 16.938 -28.344 -0.884 1 94.56 132 LEU A N 1
ATOM 1079 C CA . LEU A 1 132 ? 17.641 -27.859 -2.061 1 94.56 132 LEU A CA 1
ATOM 1080 C C . LEU A 1 132 ? 18.938 -27.141 -1.663 1 94.56 132 LEU A C 1
ATOM 1082 O O . LEU A 1 132 ? 19.047 -26.641 -0.545 1 94.56 132 LEU A O 1
ATOM 1086 N N . ASP A 1 133 ? 19.859 -27.125 -2.594 1 95.69 133 ASP A N 1
ATOM 1087 C CA . ASP A 1 133 ? 21.062 -26.344 -2.33 1 95.69 133 ASP A CA 1
ATOM 1088 C C . ASP A 1 133 ? 20.75 -24.859 -2.193 1 95.69 133 ASP A C 1
ATOM 1090 O O . ASP A 1 133 ? 19.875 -24.344 -2.885 1 95.69 133 ASP A O 1
ATOM 1094 N N . ASP A 1 134 ? 21.469 -24.234 -1.332 1 96.06 134 ASP A N 1
ATOM 1095 C CA . ASP A 1 134 ? 21.359 -22.781 -1.206 1 96.06 134 ASP A CA 1
ATOM 1096 C C . ASP A 1 134 ? 21.688 -22.094 -2.525 1 96.06 134 ASP A C 1
ATOM 1098 O O . ASP A 1 134 ? 22.516 -22.578 -3.293 1 96.06 134 ASP A O 1
ATOM 1102 N N . ASP A 1 135 ? 20.938 -21.031 -2.883 1 97.56 135 ASP A N 1
ATOM 1103 C CA . ASP A 1 135 ? 21.203 -20.109 -3.984 1 97.56 135 ASP A CA 1
ATOM 1104 C C . ASP A 1 135 ? 20.828 -20.734 -5.324 1 97.56 135 ASP A C 1
ATOM 1106 O O . ASP A 1 135 ? 21.141 -20.172 -6.383 1 97.56 135 ASP A O 1
ATOM 1110 N N . VAL A 1 136 ? 20.25 -21.984 -5.266 1 97.5 136 VAL A N 1
ATOM 1111 C CA . VAL A 1 136 ? 19.719 -22.531 -6.508 1 97.5 136 VAL A CA 1
ATOM 1112 C C . VAL A 1 136 ? 18.5 -21.719 -6.957 1 97.5 136 VAL A C 1
ATOM 1114 O O . VAL A 1 136 ? 17.703 -21.266 -6.125 1 97.5 136 VAL A O 1
ATOM 1117 N N . VAL A 1 137 ? 18.344 -21.594 -8.289 1 98.12 137 VAL A N 1
ATOM 1118 C CA . VAL A 1 137 ? 17.188 -20.906 -8.844 1 98.12 137 VAL A CA 1
ATOM 1119 C C . VAL A 1 137 ? 16.312 -21.891 -9.625 1 98.12 137 VAL A C 1
ATOM 1121 O O . VAL A 1 137 ? 16.797 -22.594 -10.508 1 98.12 137 VAL A O 1
ATOM 1124 N N . LEU A 1 138 ? 15.102 -22.062 -9.25 1 98.25 138 LEU A N 1
ATOM 1125 C CA . LEU A 1 138 ? 14.109 -22.828 -10.008 1 98.25 138 LEU A CA 1
ATOM 1126 C C . LEU A 1 138 ? 13.281 -21.891 -10.883 1 98.25 138 LEU A C 1
ATOM 1128 O O . LEU A 1 138 ? 12.492 -21.094 -10.383 1 98.25 138 LEU A O 1
ATOM 1132 N N . TYR A 1 139 ? 13.398 -22 -12.172 1 98.31 139 TYR A N 1
ATOM 1133 C CA . TYR A 1 139 ? 12.781 -21.047 -13.094 1 98.31 139 TYR A CA 1
ATOM 1134 C C . TYR A 1 139 ? 11.336 -21.453 -13.391 1 98.31 139 TYR A C 1
ATOM 1136 O O . TYR A 1 139 ? 10.594 -20.688 -14.016 1 98.31 139 TYR A O 1
ATOM 1144 N N . GLU A 1 140 ? 10.953 -22.656 -13 1 98.5 140 GLU A N 1
ATOM 1145 C CA . GLU A 1 140 ? 9.594 -23.172 -13.141 1 98.5 140 GLU A CA 1
ATOM 1146 C C . GLU A 1 140 ? 9.164 -23.938 -11.898 1 98.5 140 GLU A C 1
ATOM 1148 O O . GLU A 1 140 ? 10 -24.469 -11.172 1 98.5 140 GLU A O 1
ATOM 1153 N N . PRO A 1 141 ? 7.82 -23.969 -11.664 1 98.56 141 PRO A N 1
ATOM 1154 C CA . PRO A 1 141 ? 7.367 -24.703 -10.477 1 98.56 141 PRO A CA 1
ATOM 1155 C C . PRO A 1 141 ? 7.879 -26.141 -10.445 1 98.56 141 PRO A C 1
ATOM 1157 O O . PRO A 1 141 ? 7.816 -26.844 -11.453 1 98.56 141 PRO A O 1
ATOM 1160 N N . ALA A 1 142 ? 8.375 -26.516 -9.328 1 97.75 142 ALA A N 1
ATOM 1161 C CA . ALA A 1 142 ? 8.852 -27.875 -9.094 1 97.75 142 ALA A CA 1
ATOM 1162 C C . ALA A 1 142 ? 8.242 -28.453 -7.824 1 97.75 142 ALA A C 1
ATOM 1164 O O . ALA A 1 142 ? 8.102 -27.766 -6.816 1 97.75 142 ALA A O 1
ATOM 1165 N N . GLU A 1 143 ? 7.91 -29.672 -7.883 1 96.75 143 GLU A N 1
ATOM 1166 C CA . GLU A 1 143 ? 7.379 -30.359 -6.711 1 96.75 143 GLU A CA 1
ATOM 1167 C C . GLU A 1 143 ? 8.5 -30.844 -5.797 1 96.75 143 GLU A C 1
ATOM 1169 O O . GLU A 1 143 ? 9.461 -31.469 -6.266 1 96.75 143 GLU A O 1
ATOM 1174 N N . ILE A 1 144 ? 8.406 -30.516 -4.547 1 95.62 144 ILE A N 1
ATOM 1175 C CA . ILE A 1 144 ? 9.375 -30.953 -3.555 1 95.62 144 ILE A CA 1
ATOM 1176 C C . ILE A 1 144 ? 8.664 -31.719 -2.443 1 95.62 144 ILE A C 1
ATOM 1178 O O . ILE A 1 144 ? 7.652 -31.266 -1.916 1 95.62 144 ILE A O 1
ATOM 1182 N N . GLU A 1 145 ? 9.234 -32.844 -2.09 1 91.06 145 GLU A N 1
ATOM 1183 C CA . GLU A 1 145 ? 8.688 -33.625 -0.989 1 91.06 145 GLU A CA 1
ATOM 1184 C C . GLU A 1 145 ? 9.047 -33 0.361 1 91.06 145 GLU A C 1
ATOM 1186 O O . GLU A 1 145 ? 10.172 -32.531 0.549 1 91.06 145 GLU A O 1
ATOM 1191 N N . ILE A 1 146 ? 8.039 -32.812 1.185 1 82.31 146 ILE A N 1
ATOM 1192 C CA . ILE A 1 146 ? 8.312 -32.312 2.527 1 82.31 146 ILE A CA 1
ATOM 1193 C C . ILE A 1 146 ? 8.227 -33.469 3.533 1 82.31 146 ILE A C 1
ATOM 1195 O O . ILE A 1 146 ? 7.316 -34.281 3.463 1 82.31 146 ILE A O 1
ATOM 1199 N N . ASP A 1 147 ? 9.328 -33.875 4.074 1 65.5 147 ASP A N 1
ATOM 1200 C CA . ASP A 1 147 ? 9.352 -35 5.016 1 65.5 147 ASP A CA 1
ATOM 1201 C C . ASP A 1 147 ? 8.516 -34.688 6.25 1 65.5 147 ASP A C 1
ATOM 1203 O O . ASP A 1 147 ? 8.461 -33.531 6.707 1 65.5 147 ASP A O 1
ATOM 1207 N N . ASP A 1 148 ? 7.52 -35.594 6.617 1 49.34 148 ASP A N 1
ATOM 1208 C CA . ASP A 1 148 ? 6.832 -35.594 7.906 1 49.34 148 ASP A CA 1
ATOM 1209 C C . ASP A 1 148 ? 7.824 -35.469 9.055 1 49.34 148 ASP A C 1
ATOM 1211 O O . ASP A 1 148 ? 8.93 -36.031 8.992 1 49.34 148 ASP A O 1
ATOM 1215 N N . MET B 1 1 ? 6.371 -8.898 4 1 52.75 1 MET B N 1
ATOM 1216 C CA . MET B 1 1 ? 5.691 -7.781 3.348 1 52.75 1 MET B CA 1
ATOM 1217 C C . MET B 1 1 ? 6.641 -6.602 3.168 1 52.75 1 MET B C 1
ATOM 1219 O O . MET B 1 1 ? 7.445 -6.305 4.051 1 52.75 1 MET B O 1
ATOM 1223 N N . PHE B 1 2 ? 6.836 -6.086 1.898 1 61.19 2 PHE B N 1
ATOM 1224 C CA . PHE B 1 2 ? 7.652 -4.914 1.598 1 61.19 2 PHE B CA 1
ATOM 1225 C C . PHE B 1 2 ? 7.082 -3.672 2.271 1 61.19 2 PHE B C 1
ATOM 1227 O O . PHE B 1 2 ? 5.883 -3.404 2.182 1 61.19 2 PHE B O 1
ATOM 1234 N N . VAL B 1 3 ? 7.945 -3.207 3.219 1 68.31 3 VAL B N 1
ATOM 1235 C CA . VAL B 1 3 ? 7.527 -1.983 3.895 1 68.31 3 VAL B CA 1
ATOM 1236 C C . VAL B 1 3 ? 8.266 -0.787 3.295 1 68.31 3 VAL B C 1
ATOM 1238 O O . VAL B 1 3 ? 9.5 -0.762 3.26 1 68.31 3 VAL B O 1
ATOM 1241 N N . ASN B 1 4 ? 7.488 0.095 2.664 1 79.75 4 ASN B N 1
ATOM 1242 C CA . ASN B 1 4 ? 7.988 1.342 2.094 1 79.75 4 ASN B CA 1
ATOM 1243 C C . ASN B 1 4 ? 7.504 2.555 2.887 1 79.75 4 ASN B C 1
ATOM 1245 O O . ASN B 1 4 ? 6.312 2.861 2.895 1 79.75 4 ASN B O 1
ATOM 1249 N N . SER B 1 5 ? 8.445 3.305 3.602 1 90.06 5 SER B N 1
ATOM 1250 C CA . SER B 1 5 ? 8.078 4.418 4.469 1 90.06 5 SER B CA 1
ATOM 1251 C C . SER B 1 5 ? 7.488 5.574 3.67 1 90.06 5 SER B C 1
ATOM 1253 O O . SER B 1 5 ? 6.883 6.48 4.238 1 90.06 5 SER B O 1
ATOM 1255 N N . ARG B 1 6 ? 7.609 5.547 2.383 1 93.81 6 ARG B N 1
ATOM 1256 C CA . ARG B 1 6 ? 7.125 6.613 1.511 1 93.81 6 ARG B CA 1
ATOM 1257 C C . ARG B 1 6 ? 5.734 6.285 0.972 1 93.81 6 ARG B C 1
ATOM 1259 O O . ARG B 1 6 ? 5.18 7.043 0.173 1 93.81 6 ARG B O 1
ATOM 1266 N N . LEU B 1 7 ? 5.262 5.129 1.391 1 95.19 7 LEU B N 1
ATOM 1267 C CA . LEU B 1 7 ? 3.965 4.656 0.924 1 95.19 7 LEU B CA 1
ATOM 1268 C C . LEU B 1 7 ? 2.969 4.574 2.076 1 95.19 7 LEU B C 1
ATOM 1270 O O . LEU B 1 7 ? 3.295 4.066 3.15 1 95.19 7 LEU B O 1
ATOM 1274 N N . ARG B 1 8 ? 1.795 5.082 1.866 1 96.06 8 ARG B N 1
ATOM 1275 C CA . ARG B 1 8 ? 0.681 4.883 2.787 1 96.06 8 ARG B CA 1
ATOM 1276 C C . ARG B 1 8 ? -0.619 4.633 2.029 1 96.06 8 ARG B C 1
ATOM 1278 O O . ARG B 1 8 ? -0.887 5.281 1.016 1 96.06 8 ARG B O 1
ATOM 1285 N N . SER B 1 9 ? -1.351 3.711 2.506 1 95.25 9 SER B N 1
ATOM 1286 C CA . SER B 1 9 ? -2.678 3.475 1.948 1 95.25 9 SER B CA 1
ATOM 1287 C C . SER B 1 9 ? -3.771 3.844 2.945 1 95.25 9 SER B C 1
ATOM 1289 O O . SER B 1 9 ? -3.631 3.6 4.148 1 95.25 9 SER B O 1
ATOM 1291 N N . ILE B 1 10 ? -4.758 4.406 2.447 1 96.31 10 ILE B N 1
ATOM 1292 C CA . ILE B 1 10 ? -5.98 4.633 3.215 1 96.31 10 ILE B CA 1
ATOM 1293 C C . ILE B 1 10 ? -7.133 3.852 2.59 1 96.31 10 ILE B C 1
ATOM 1295 O O . ILE B 1 10 ? -6.918 2.988 1.735 1 96.31 10 ILE B O 1
ATOM 1299 N N . LEU B 1 11 ? -8.305 4.094 3.068 1 93.88 11 LEU B N 1
ATOM 1300 C CA . LEU B 1 11 ? -9.453 3.258 2.717 1 93.88 11 LEU B CA 1
ATOM 1301 C C . LEU B 1 11 ? -9.555 3.086 1.205 1 93.88 11 LEU B C 1
ATOM 1303 O O . LEU B 1 11 ? -9.797 1.979 0.717 1 93.88 11 LEU B O 1
ATOM 1307 N N . ASN B 1 12 ? -9.344 4.141 0.445 1 95.12 12 ASN B N 1
ATOM 1308 C CA . ASN B 1 12 ? -9.703 4.094 -0.969 1 95.12 12 ASN B CA 1
ATOM 1309 C C . ASN B 1 12 ? -8.555 4.574 -1.854 1 95.12 12 ASN B C 1
ATOM 1311 O O . ASN B 1 12 ? -8.695 4.629 -3.078 1 95.12 12 ASN B O 1
ATOM 1315 N N . LYS B 1 13 ? -7.375 4.957 -1.305 1 96.5 13 LYS B N 1
ATOM 1316 C CA . LYS B 1 13 ? -6.238 5.52 -2.031 1 96.5 13 LYS B CA 1
ATOM 1317 C C . LYS B 1 13 ? -4.922 4.973 -1.492 1 96.5 13 LYS B C 1
ATOM 1319 O O . LYS B 1 13 ? -4.828 4.605 -0.318 1 96.5 13 LYS B O 1
ATOM 1324 N N . THR B 1 14 ? -3.916 4.945 -2.26 1 96.5 14 THR B N 1
ATOM 1325 C CA . THR B 1 14 ? -2.52 4.801 -1.865 1 96.5 14 THR B CA 1
ATOM 1326 C C . THR B 1 14 ? -1.708 6.023 -2.281 1 96.5 14 THR B C 1
ATOM 1328 O O . THR B 1 14 ? -1.876 6.539 -3.389 1 96.5 14 THR B O 1
ATOM 1331 N N . TYR B 1 15 ? -0.871 6.441 -1.418 1 97.56 15 TYR B N 1
ATOM 1332 C CA . TYR B 1 15 ? -0.009 7.594 -1.654 1 97.56 15 TYR B CA 1
ATOM 1333 C C . TYR B 1 15 ? 1.457 7.18 -1.693 1 97.56 15 TYR B C 1
ATOM 1335 O O . TYR B 1 15 ? 1.891 6.332 -0.909 1 97.56 15 TYR B O 1
ATOM 1343 N N . TYR B 1 16 ? 2.264 7.789 -2.553 1 97.44 16 TYR B N 1
ATOM 1344 C CA . TYR B 1 16 ? 3.701 7.559 -2.631 1 97.44 16 TYR B CA 1
ATOM 1345 C C . TYR B 1 16 ? 4.461 8.875 -2.746 1 97.44 16 TYR B C 1
ATOM 1347 O O . TYR B 1 16 ? 4.094 9.742 -3.541 1 97.44 16 TYR B O 1
ATOM 1355 N N . ILE B 1 17 ? 5.43 9.109 -1.941 1 98.06 17 ILE B N 1
ATOM 1356 C CA . ILE B 1 17 ? 6.336 10.25 -2.061 1 98.06 17 ILE B CA 1
ATOM 1357 C C . ILE B 1 17 ? 7.555 9.852 -2.893 1 98.06 17 ILE B C 1
ATOM 1359 O O . ILE B 1 17 ? 8.312 8.961 -2.504 1 98.06 17 ILE B O 1
ATOM 1363 N N . ASP B 1 18 ? 7.746 10.508 -4.02 1 95.62 18 ASP B N 1
ATOM 1364 C CA . ASP B 1 18 ? 8.898 10.125 -4.824 1 95.62 18 ASP B CA 1
ATOM 1365 C C . ASP B 1 18 ? 10.172 10.812 -4.328 1 95.62 18 ASP B C 1
ATOM 1367 O O . ASP B 1 18 ? 10.156 11.492 -3.297 1 95.62 18 ASP B O 1
ATOM 1371 N N . ASN B 1 19 ? 11.305 10.609 -4.969 1 93.75 19 ASN B N 1
ATOM 1372 C CA . ASN B 1 19 ? 12.609 11.07 -4.504 1 93.75 19 ASN B CA 1
ATOM 1373 C C . ASN B 1 19 ? 12.734 12.586 -4.605 1 93.75 19 ASN B C 1
ATOM 1375 O O . ASN B 1 19 ? 13.648 13.18 -4.031 1 93.75 19 ASN B O 1
ATOM 1379 N N . GLN B 1 20 ? 11.836 13.281 -5.344 1 96 20 GLN B N 1
ATOM 1380 C CA . GLN B 1 20 ? 11.859 14.734 -5.484 1 96 20 GLN B CA 1
ATOM 1381 C C . GLN B 1 20 ? 10.883 15.391 -4.516 1 96 20 GLN B C 1
ATOM 1383 O O . GLN B 1 20 ? 10.719 16.609 -4.539 1 96 20 GLN B O 1
ATOM 1388 N N . GLY B 1 21 ? 10.227 14.57 -3.742 1 97.88 21 GLY B N 1
ATOM 1389 C CA . GLY B 1 21 ? 9.297 15.094 -2.752 1 97.88 21 GLY B CA 1
ATOM 1390 C C . GLY B 1 21 ? 7.902 15.32 -3.303 1 97.88 21 GLY B C 1
ATOM 1391 O O . GLY B 1 21 ? 7.074 15.969 -2.658 1 97.88 21 GLY B O 1
ATOM 1392 N N . ARG B 1 22 ? 7.703 14.883 -4.605 1 97.88 22 ARG B N 1
ATOM 1393 C CA . ARG B 1 22 ? 6.352 14.922 -5.156 1 97.88 22 ARG B CA 1
ATOM 1394 C C . ARG B 1 22 ? 5.477 13.836 -4.535 1 97.88 22 ARG B C 1
ATOM 1396 O O . ARG B 1 22 ? 5.961 12.758 -4.188 1 97.88 22 ARG B O 1
ATOM 1403 N N . VAL B 1 23 ? 4.195 14.047 -4.402 1 98.75 23 VAL B N 1
ATOM 1404 C CA . VAL B 1 23 ? 3.26 13.078 -3.842 1 98.75 23 VAL B CA 1
ATOM 1405 C C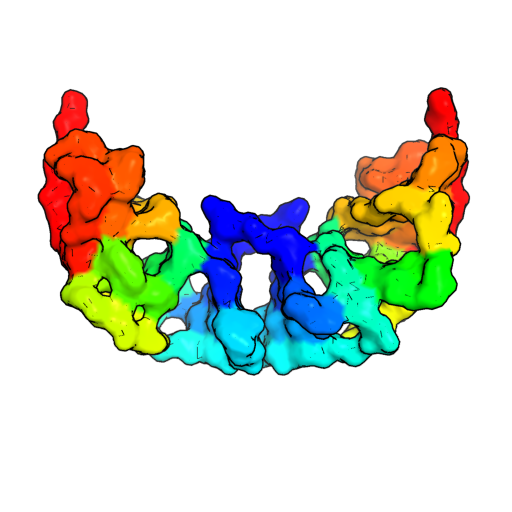 . VAL B 1 23 ? 2.342 12.547 -4.941 1 98.75 23 VAL B C 1
ATOM 1407 O O . VAL B 1 23 ? 1.585 13.312 -5.547 1 98.75 23 VAL B O 1
ATOM 1410 N N . LEU B 1 24 ? 2.443 11.32 -5.219 1 98.12 24 LEU B N 1
ATOM 1411 C CA . LEU B 1 24 ? 1.633 10.625 -6.211 1 98.12 24 LEU B CA 1
ATOM 1412 C C . LEU B 1 24 ? 0.483 9.875 -5.547 1 98.12 24 LEU B C 1
ATOM 1414 O O . LEU B 1 24 ? 0.672 9.227 -4.512 1 98.12 24 LEU B O 1
ATOM 1418 N N . VAL B 1 25 ? -0.683 9.969 -6.074 1 98.06 25 VAL B N 1
ATOM 1419 C CA . VAL B 1 25 ? -1.872 9.359 -5.48 1 98.06 25 VAL B CA 1
ATOM 1420 C C . VAL B 1 25 ? -2.49 8.367 -6.465 1 98.06 25 VAL B C 1
ATOM 1422 O O . VAL B 1 25 ? -2.646 8.68 -7.648 1 98.06 25 VAL B O 1
ATOM 1425 N N . PHE B 1 26 ? -2.789 7.258 -5.93 1 96.62 26 PHE B N 1
ATOM 1426 C CA . PHE B 1 26 ? -3.48 6.188 -6.641 1 96.62 26 PHE B CA 1
ATOM 1427 C C . PHE B 1 26 ? -4.844 5.914 -6.012 1 96.62 26 PHE B C 1
ATOM 1429 O O . PHE B 1 26 ? -4.938 5.227 -4.996 1 96.62 26 PHE B O 1
ATOM 1436 N N . GLN B 1 27 ? -5.902 6.328 -6.641 1 96.44 27 GLN B N 1
ATOM 1437 C CA . GLN B 1 27 ? -7.25 6.086 -6.133 1 96.44 27 GLN B CA 1
ATOM 1438 C C . GLN B 1 27 ? -7.867 4.844 -6.77 1 96.44 27 GLN B C 1
ATOM 1440 O O . GLN B 1 27 ? -7.914 4.73 -7.996 1 96.44 27 GLN B O 1
ATOM 1445 N N . TYR B 1 28 ? -8.312 3.914 -5.898 1 95.06 28 TYR B N 1
ATOM 1446 C CA . TYR B 1 28 ? -8.883 2.688 -6.449 1 95.06 28 TYR B CA 1
ATOM 1447 C C . TYR B 1 28 ? -10.375 2.613 -6.184 1 95.06 28 TYR B C 1
ATOM 1449 O O . TYR B 1 28 ? -11.086 1.824 -6.812 1 95.06 28 TYR B O 1
ATOM 1457 N N . LEU B 1 29 ? -10.844 3.477 -5.289 1 93 29 LEU B N 1
ATOM 1458 C CA . LEU B 1 29 ? -12.273 3.641 -5.094 1 93 29 LEU B CA 1
ATOM 1459 C C . LEU B 1 29 ? -12.648 5.117 -5.031 1 93 29 LEU B C 1
ATOM 1461 O O . LEU B 1 29 ? -11.906 5.93 -4.484 1 93 29 LEU B O 1
ATOM 1465 N N . PRO B 1 30 ? -13.789 5.57 -5.422 1 91.94 30 PRO B N 1
ATOM 1466 C CA . PRO B 1 30 ? -14.727 4.773 -6.223 1 91.94 30 PRO B CA 1
ATOM 1467 C C . PRO B 1 30 ? -14.242 4.562 -7.656 1 91.94 30 PRO B C 1
ATOM 1469 O O . PRO B 1 30 ? -14.688 3.633 -8.328 1 91.94 30 PRO B O 1
ATOM 1472 N N . ASN B 1 31 ? -13.398 5.527 -8.242 1 91.44 31 ASN B N 1
ATOM 1473 C CA . ASN B 1 31 ? -12.859 5.43 -9.602 1 91.44 31 ASN B CA 1
ATOM 1474 C C . ASN B 1 31 ? -11.352 5.203 -9.586 1 91.44 31 ASN B C 1
ATOM 1476 O O . ASN B 1 31 ? -10.656 5.656 -8.68 1 91.44 31 ASN B O 1
ATOM 1480 N N . PHE B 1 32 ? -10.906 4.492 -10.539 1 93.94 32 PHE B N 1
ATOM 1481 C CA . PHE B 1 32 ? -9.484 4.219 -10.688 1 93.94 32 PHE B CA 1
ATOM 1482 C C . PHE B 1 32 ? -8.766 5.395 -11.352 1 93.94 32 PHE B C 1
ATOM 1484 O O . PHE B 1 32 ? -8.883 5.594 -12.562 1 93.94 32 PHE B O 1
ATOM 1491 N N . ILE B 1 33 ? -8.023 6.227 -10.578 1 93.94 33 ILE B N 1
ATOM 1492 C CA . ILE B 1 33 ? -7.363 7.43 -11.078 1 93.94 33 ILE B CA 1
ATOM 1493 C C . ILE B 1 33 ? -5.965 7.535 -10.477 1 93.94 33 ILE B C 1
ATOM 1495 O O . ILE B 1 33 ? -5.75 7.156 -9.32 1 93.94 33 ILE B O 1
ATOM 1499 N N . CYS B 1 34 ? -4.984 8.023 -11.242 1 95.69 34 CYS B N 1
ATOM 1500 C CA . CYS B 1 34 ? -3.656 8.383 -10.758 1 95.69 34 CYS B CA 1
ATOM 1501 C C . CYS B 1 34 ? -3.385 9.867 -10.961 1 95.69 34 CYS B C 1
ATOM 1503 O O . CYS B 1 34 ? -3.637 10.406 -12.047 1 95.69 34 CYS B O 1
ATOM 1505 N N . GLN B 1 35 ? -2.908 10.492 -9.984 1 96.44 35 GLN B N 1
ATOM 1506 C CA . GLN B 1 35 ? -2.596 11.914 -10.117 1 96.44 35 GLN B CA 1
ATOM 1507 C C . GLN B 1 35 ? -1.473 12.32 -9.172 1 96.44 35 GLN B C 1
ATOM 1509 O O . GLN B 1 35 ? -1.197 11.625 -8.188 1 96.44 35 GLN B O 1
ATOM 1514 N N . GLU B 1 36 ? -0.816 13.344 -9.539 1 97.56 36 GLU B N 1
ATOM 1515 C CA . GLU B 1 36 ? 0.101 14.023 -8.625 1 97.56 36 GLU B CA 1
ATOM 1516 C C . GLU B 1 36 ? -0.601 15.141 -7.867 1 97.56 36 GLU B C 1
ATOM 1518 O O . GLU B 1 36 ? -1.355 15.922 -8.461 1 97.56 36 GLU B O 1
ATOM 1523 N N . LEU B 1 37 ? -0.399 15.195 -6.578 1 98.5 37 LEU B N 1
ATOM 1524 C CA . LEU B 1 37 ? -0.995 16.281 -5.805 1 98.5 37 LEU B CA 1
ATOM 1525 C C . LEU B 1 37 ? -0.24 17.594 -6.027 1 98.5 37 LEU B C 1
ATOM 1527 O O . LEU B 1 37 ? 0.986 17.594 -6.16 1 98.5 37 LEU B O 1
ATOM 1531 N N . THR B 1 38 ? -1.002 18.703 -6.004 1 98.38 38 THR B N 1
ATOM 1532 C CA . THR B 1 38 ? -0.395 20.031 -6.051 1 98.38 38 THR B CA 1
ATOM 1533 C C . THR B 1 38 ? -0.101 20.547 -4.645 1 98.38 38 THR B C 1
ATOM 1535 O O . THR B 1 38 ? -1.016 20.938 -3.916 1 98.38 38 THR B O 1
ATOM 1538 N N . ILE B 1 39 ? 1.096 20.578 -4.25 1 98.62 39 ILE B N 1
ATOM 1539 C CA . ILE B 1 39 ? 1.559 21.031 -2.945 1 98.62 39 ILE B CA 1
ATOM 1540 C C . ILE B 1 39 ? 2.668 22.062 -3.127 1 98.62 39 ILE B C 1
ATOM 1542 O O . ILE B 1 39 ? 3.586 21.859 -3.928 1 98.62 39 ILE B O 1
ATOM 1546 N N . PRO B 1 40 ? 2.672 23.141 -2.406 1 98.06 40 PRO B N 1
ATOM 1547 C CA . PRO B 1 40 ? 3.588 24.25 -2.656 1 98.06 40 PRO B CA 1
ATOM 1548 C C . PRO B 1 40 ? 5.031 23.922 -2.277 1 98.06 40 PRO B C 1
ATOM 1550 O O . PRO B 1 40 ? 5.953 24.656 -2.666 1 98.06 40 PRO B O 1
ATOM 1553 N N . ILE B 1 41 ? 5.27 22.828 -1.545 1 98.75 41 ILE B N 1
ATOM 1554 C CA . ILE B 1 41 ? 6.625 22.5 -1.112 1 98.75 41 ILE B CA 1
ATOM 1555 C C . ILE B 1 41 ? 6.891 21.016 -1.324 1 98.75 41 ILE B C 1
ATOM 1557 O O . ILE B 1 41 ? 5.965 20.234 -1.571 1 98.75 41 ILE B O 1
ATOM 1561 N N . LYS B 1 42 ? 8.195 20.609 -1.184 1 98.56 42 LYS B N 1
ATOM 1562 C CA . LYS B 1 42 ? 8.562 19.203 -1.232 1 98.56 42 LYS B CA 1
ATOM 1563 C C . LYS B 1 42 ? 8.164 18.484 0.056 1 98.56 42 LYS B C 1
ATOM 1565 O O . LYS B 1 42 ? 8.336 19.031 1.15 1 98.56 42 LYS B O 1
ATOM 1570 N N . ILE B 1 43 ? 7.656 17.297 -0.083 1 98.88 43 ILE B N 1
ATOM 1571 C CA . ILE B 1 43 ? 7.223 16.5 1.058 1 98.88 43 ILE B CA 1
ATOM 1572 C C . ILE B 1 43 ? 8.297 15.469 1.399 1 98.88 43 ILE B C 1
ATOM 1574 O O . ILE B 1 43 ? 8.875 14.852 0.505 1 98.88 43 ILE B O 1
ATOM 1578 N N . HIS B 1 44 ? 8.516 15.25 2.697 1 97.94 44 HIS B N 1
ATOM 1579 C CA . HIS B 1 44 ? 9.586 14.32 3.027 1 97.94 44 HIS B CA 1
ATOM 1580 C C . HIS B 1 44 ? 9.062 13.141 3.846 1 97.94 44 HIS B C 1
ATOM 1582 O O . HIS B 1 44 ? 9.766 12.141 4.016 1 97.94 44 HIS B O 1
ATOM 1588 N N . SER B 1 45 ? 7.867 13.266 4.379 1 98.25 45 SER B N 1
ATOM 1589 C CA . SER B 1 45 ? 7.309 12.133 5.109 1 98.25 45 SER B CA 1
ATOM 1590 C C . SER B 1 45 ? 5.785 12.148 5.074 1 98.25 45 SER B C 1
ATOM 1592 O O . SER B 1 45 ? 5.176 13.172 4.758 1 98.25 45 SER B O 1
ATOM 1594 N N . ILE B 1 46 ? 5.195 10.984 5.383 1 98.44 46 ILE B N 1
ATOM 1595 C CA . ILE B 1 46 ? 3.75 10.805 5.297 1 98.44 46 ILE B CA 1
ATOM 1596 C C . ILE B 1 46 ? 3.268 9.93 6.449 1 98.44 46 ILE B C 1
ATOM 1598 O O . ILE B 1 46 ? 3.93 8.953 6.816 1 98.44 46 ILE B O 1
ATOM 1602 N N . GLU B 1 47 ? 2.199 10.289 7.094 1 97.81 47 GLU B N 1
ATOM 1603 C CA . GLU B 1 47 ? 1.409 9.492 8.031 1 97.81 47 GLU B CA 1
ATOM 1604 C C . GLU B 1 47 ? -0.041 9.375 7.566 1 97.81 47 GLU B C 1
ATOM 1606 O O . GLU B 1 47 ? -0.485 10.141 6.703 1 97.81 47 GLU B O 1
ATOM 1611 N N . SER B 1 48 ? -0.735 8.391 8.102 1 97.69 48 SER B N 1
ATOM 1612 C CA . SER B 1 48 ? -2.109 8.25 7.637 1 97.69 48 SER B CA 1
ATOM 1613 C C . SER B 1 48 ? -3.041 7.832 8.766 1 97.69 48 SER B C 1
ATOM 1615 O O . SER B 1 48 ? -2.617 7.16 9.711 1 97.69 48 SER B O 1
ATOM 1617 N N . GLY B 1 49 ? -4.207 8.297 8.742 1 97.12 49 GLY B N 1
ATOM 1618 C CA . GLY B 1 49 ? -5.32 7.695 9.461 1 97.12 49 GLY B CA 1
ATOM 1619 C C . GLY B 1 49 ? -6.117 6.719 8.609 1 97.12 49 GLY B C 1
ATOM 1620 O O . GLY B 1 49 ? -5.57 6.086 7.707 1 97.12 49 GLY B O 1
ATOM 1621 N N . TYR B 1 50 ? -7.359 6.641 8.984 1 96.62 50 TYR B N 1
ATOM 1622 C CA . TYR B 1 50 ? -8.211 5.672 8.305 1 96.62 50 TYR B CA 1
ATOM 1623 C C . TYR B 1 50 ? -8.57 6.148 6.902 1 96.62 50 TYR B C 1
ATOM 1625 O O . TYR B 1 50 ? -8.555 5.367 5.949 1 96.62 50 TYR B O 1
ATOM 1633 N N . GLU B 1 51 ? -8.906 7.469 6.723 1 96.81 51 GLU B N 1
ATOM 1634 C CA . GLU B 1 51 ? -9.383 7.965 5.434 1 96.81 51 GLU B CA 1
ATOM 1635 C C . GLU B 1 51 ? -8.617 9.219 5.012 1 96.81 51 GLU B C 1
ATOM 1637 O O . GLU B 1 51 ? -9.062 9.945 4.117 1 96.81 51 GLU B O 1
ATOM 1642 N N . PHE B 1 52 ? -7.562 9.531 5.688 1 97.75 52 PHE B N 1
ATOM 1643 C CA . PHE B 1 52 ? -6.809 10.734 5.383 1 97.75 52 PHE B CA 1
ATOM 1644 C C . PHE B 1 52 ? -5.312 10.508 5.578 1 97.75 52 PHE B C 1
ATOM 1646 O O . PHE B 1 52 ? -4.91 9.516 6.199 1 97.75 52 PHE B O 1
ATOM 1653 N N . VAL B 1 53 ? -4.512 11.43 4.996 1 98.38 53 VAL B N 1
ATOM 1654 C CA . VAL B 1 53 ? -3.07 11.406 5.223 1 98.38 53 VAL B CA 1
ATOM 1655 C C . VAL B 1 53 ? -2.602 12.758 5.742 1 98.38 53 VAL B C 1
ATOM 1657 O O . VAL B 1 53 ? -3.287 13.773 5.566 1 98.38 53 VAL B O 1
ATOM 1660 N N . VAL B 1 54 ? -1.465 12.734 6.383 1 98.81 54 VAL B N 1
ATOM 1661 C CA . VAL B 1 54 ? -0.701 13.922 6.754 1 98.81 54 VAL B CA 1
ATOM 1662 C C . VAL B 1 54 ? 0.646 13.914 6.035 1 98.81 54 VAL B C 1
ATOM 1664 O O . VAL B 1 54 ? 1.404 12.953 6.133 1 98.81 54 VAL B O 1
ATOM 1667 N N . LEU B 1 55 ? 0.893 14.914 5.281 1 98.94 55 LEU B N 1
ATOM 1668 C CA . LEU B 1 55 ? 2.115 15.102 4.508 1 98.94 55 LEU B CA 1
ATOM 1669 C C . LEU B 1 55 ? 3.006 16.156 5.148 1 98.94 55 LEU B C 1
ATOM 1671 O O . LEU B 1 55 ? 2.572 17.297 5.355 1 98.94 55 LEU B O 1
ATOM 1675 N N . VAL B 1 56 ? 4.215 15.812 5.438 1 98.88 56 VAL B N 1
ATOM 1676 C CA . VAL B 1 56 ? 5.102 16.703 6.184 1 98.88 56 VAL B CA 1
ATOM 1677 C C . VAL B 1 56 ? 6.203 17.234 5.266 1 98.88 56 VAL B C 1
ATOM 1679 O O . VAL B 1 56 ? 6.867 16.453 4.574 1 98.88 56 VAL B O 1
ATOM 1682 N N . GLY B 1 57 ? 6.336 18.469 5.168 1 98.81 57 GLY B N 1
ATOM 1683 C CA . GLY B 1 57 ? 7.422 19.141 4.465 1 98.81 57 GLY B CA 1
ATOM 1684 C C . GLY B 1 57 ? 8.023 20.297 5.25 1 98.81 57 GLY B C 1
ATOM 1685 O O . GLY B 1 57 ? 7.531 20.641 6.324 1 98.81 57 GLY B O 1
ATOM 1686 N N . GLU B 1 58 ? 9.102 20.844 4.719 1 98.69 58 GLU B N 1
ATOM 1687 C CA . GLU B 1 58 ? 9.789 21.938 5.391 1 98.69 58 GLU B CA 1
ATOM 1688 C C . GLU B 1 58 ? 10.18 23.031 4.398 1 98.69 58 GLU B C 1
ATOM 1690 O O . GLU B 1 58 ? 10.625 22.734 3.285 1 98.69 58 GLU B O 1
ATOM 1695 N N . LEU B 1 59 ? 10 24.234 4.73 1 98.5 59 LEU B N 1
ATOM 1696 C CA . LEU B 1 59 ? 10.422 25.391 3.955 1 98.5 59 LEU B CA 1
ATOM 1697 C C . LEU B 1 59 ? 10.766 26.562 4.871 1 98.5 59 LEU B C 1
ATOM 1699 O O . LEU B 1 59 ? 9.992 26.922 5.758 1 98.5 59 LEU B O 1
ATOM 1703 N N . ASN B 1 60 ? 11.945 27.172 4.727 1 98.19 60 ASN B N 1
ATOM 1704 C CA . ASN B 1 60 ? 12.383 28.328 5.484 1 98.19 60 ASN B CA 1
ATOM 1705 C C . ASN B 1 60 ? 12.266 28.109 6.988 1 98.19 60 ASN B C 1
ATOM 1707 O O . ASN B 1 60 ? 11.672 28.922 7.703 1 98.19 60 ASN B O 1
ATOM 1711 N N . ASP B 1 61 ? 12.758 27.016 7.492 1 98.38 61 ASP B N 1
ATOM 1712 C CA . ASP B 1 61 ? 12.859 26.641 8.898 1 98.38 61 ASP B CA 1
ATOM 1713 C C . ASP B 1 61 ? 11.484 26.516 9.539 1 98.38 61 ASP B C 1
ATOM 1715 O O . ASP B 1 61 ? 11.305 26.828 10.719 1 98.38 61 ASP B O 1
ATOM 1719 N N . THR B 1 62 ? 10.594 26.25 8.688 1 98.81 62 THR B N 1
ATOM 1720 C CA . THR B 1 62 ? 9.234 25.969 9.141 1 98.81 62 THR B CA 1
ATOM 1721 C C . THR B 1 62 ? 8.773 24.594 8.656 1 98.81 62 THR B C 1
ATOM 1723 O O . THR B 1 62 ? 8.984 24.234 7.496 1 98.81 62 THR B O 1
ATOM 1726 N N . VAL B 1 63 ? 8.258 23.781 9.594 1 98.88 63 VAL B N 1
ATOM 1727 C CA . VAL B 1 63 ? 7.645 22.516 9.227 1 98.88 63 VAL B CA 1
ATOM 1728 C C . VAL B 1 63 ? 6.164 22.719 8.914 1 98.88 63 VAL B C 1
ATOM 1730 O O . VAL B 1 63 ? 5.449 23.375 9.688 1 98.88 63 VAL B O 1
ATOM 1733 N N . TYR B 1 64 ? 5.746 22.281 7.789 1 98.94 64 TYR B N 1
ATOM 1734 C CA . TYR B 1 64 ? 4.352 22.359 7.367 1 98.94 64 TYR B CA 1
ATOM 1735 C C . TYR B 1 64 ? 3.709 20.969 7.352 1 98.94 64 TYR B C 1
ATOM 1737 O O . TYR B 1 64 ? 4.324 20 6.902 1 98.94 64 TYR B O 1
ATOM 1745 N N . LEU B 1 65 ? 2.514 20.875 7.902 1 98.94 65 LEU B N 1
ATOM 1746 C CA . LEU B 1 65 ? 1.669 19.688 7.801 1 98.94 65 LEU B CA 1
ATOM 1747 C C . LEU B 1 65 ? 0.484 19.953 6.875 1 98.94 65 LEU B C 1
ATOM 1749 O O . LEU B 1 65 ? -0.388 20.766 7.188 1 98.94 65 LEU B O 1
ATOM 1753 N N . TYR B 1 66 ? 0.494 19.25 5.758 1 98.88 66 TYR B N 1
ATOM 1754 C CA . TYR B 1 66 ? -0.627 19.266 4.824 1 98.88 66 TYR B CA 1
ATOM 1755 C C . TYR B 1 66 ? -1.487 18.016 4.992 1 98.88 66 TYR B C 1
ATOM 1757 O O . TYR B 1 66 ? -0.98 16.953 5.336 1 98.88 66 TYR B O 1
ATOM 1765 N N . THR B 1 67 ? -2.748 18.109 4.785 1 98.81 67 THR B N 1
ATOM 1766 C CA . THR B 1 67 ? -3.641 16.969 4.863 1 98.81 67 THR B CA 1
ATOM 1767 C C . THR B 1 67 ? -4.383 16.766 3.547 1 98.81 67 THR B C 1
ATOM 1769 O O . THR B 1 67 ? -4.562 17.703 2.777 1 98.81 67 THR B O 1
ATOM 1772 N N . HIS B 1 68 ? -4.746 15.609 3.215 1 98.62 68 HIS B N 1
ATOM 1773 C CA . HIS B 1 68 ? -5.527 15.219 2.047 1 98.62 68 HIS B CA 1
ATOM 1774 C C . HIS B 1 68 ? -6.367 13.977 2.336 1 98.62 68 HIS B C 1
ATOM 1776 O O . HIS B 1 68 ? -6.008 13.164 3.195 1 98.62 68 HIS B O 1
ATOM 1782 N N . GLY B 1 69 ? -7.406 13.758 1.598 1 97.38 69 GLY B N 1
ATOM 1783 C CA . GLY B 1 69 ? -8.352 12.672 1.824 1 97.38 69 GLY B CA 1
ATOM 1784 C C . GLY B 1 69 ? -9.719 13.164 2.26 1 97.38 69 GLY B C 1
ATOM 1785 O O . GLY B 1 69 ? -10.219 14.172 1.756 1 97.38 69 GLY B O 1
ATOM 1786 N N . SER B 1 70 ? -10.297 12.422 3.203 1 96.5 70 SER B N 1
ATOM 1787 C CA . SER B 1 70 ? -11.641 12.766 3.672 1 96.5 70 SER B CA 1
ATOM 1788 C C . SER B 1 70 ? -11.586 13.797 4.797 1 96.5 70 SER B C 1
ATOM 1790 O O . SER B 1 70 ? -10.781 13.672 5.723 1 96.5 70 SER B O 1
ATOM 1792 N N . GLY B 1 71 ? -12.43 14.734 4.805 1 95.94 71 GLY B N 1
ATOM 1793 C CA . GLY B 1 71 ? -12.555 15.711 5.871 1 95.94 71 GLY B CA 1
ATOM 1794 C C . GLY B 1 71 ? -13.492 15.273 6.977 1 95.94 71 GLY B C 1
ATOM 1795 O O . GLY B 1 71 ? -13.703 16 7.949 1 95.94 71 GLY B O 1
ATOM 1796 N N . HIS B 1 72 ? -13.992 14.023 6.781 1 93.94 72 HIS B N 1
ATOM 1797 C CA . HIS B 1 72 ? -14.883 13.492 7.809 1 93.94 72 HIS B CA 1
ATOM 1798 C C . HIS B 1 72 ? -14.227 13.516 9.18 1 93.94 72 HIS B C 1
ATOM 1800 O O . HIS B 1 72 ? -13.023 13.281 9.305 1 93.94 72 HIS B O 1
ATOM 1806 N N . HIS B 1 73 ? -14.93 13.898 10.227 1 95.25 73 HIS B N 1
ATOM 1807 C CA . HIS B 1 73 ? -14.5 13.883 11.625 1 95.25 73 HIS B CA 1
ATOM 1808 C C . HIS B 1 73 ? -13.445 14.953 11.891 1 95.25 73 HIS B C 1
ATOM 1810 O O . HIS B 1 73 ? -12.664 14.836 12.836 1 95.25 73 HIS B O 1
ATOM 1816 N N . GLY B 1 74 ? -13.289 15.953 10.953 1 97.25 74 GLY B N 1
ATOM 1817 C CA . GLY B 1 74 ? -12.391 17.078 11.18 1 97.25 74 GLY B CA 1
ATOM 1818 C C . GLY B 1 74 ? -10.938 16.734 10.906 1 97.25 74 GLY B C 1
ATOM 1819 O O . GLY B 1 74 ? -10.039 17.5 11.273 1 97.25 74 GLY B O 1
ATOM 1820 N N . CYS B 1 75 ? -10.664 15.703 10.211 1 97.38 75 CYS B N 1
ATOM 1821 C CA . CYS B 1 75 ? -9.312 15.156 10.117 1 97.38 75 CYS B CA 1
ATOM 1822 C C . CYS B 1 75 ? -8.43 16.016 9.227 1 97.38 75 CYS B C 1
ATOM 1824 O O . CYS B 1 75 ? -7.203 15.922 9.273 1 97.38 75 CYS B O 1
ATOM 1826 N N . LEU B 1 76 ? -9 16.875 8.398 1 98.5 76 LEU B N 1
ATOM 1827 C CA . LEU B 1 76 ? -8.195 17.719 7.52 1 98.5 76 LEU B CA 1
ATOM 1828 C C . LEU B 1 76 ? -7.711 18.953 8.266 1 98.5 76 LEU B C 1
ATOM 1830 O O . LEU B 1 76 ? -6.816 19.672 7.785 1 98.5 76 LEU B O 1
ATOM 1834 N N . GLY B 1 77 ? -8.344 19.312 9.438 1 98.56 77 GLY B N 1
ATOM 1835 C CA . GLY B 1 77 ? -7.82 20.328 10.336 1 98.56 77 GLY B CA 1
ATOM 1836 C C . GLY B 1 77 ? -8.188 21.75 9.93 1 98.56 77 GLY B C 1
ATOM 1837 O O . GLY B 1 77 ? -7.5 22.703 10.281 1 98.56 77 GLY B O 1
ATOM 1838 N N . LYS B 1 78 ? -9.117 21.891 8.969 1 97.88 78 LYS B N 1
ATOM 1839 C CA . LYS B 1 78 ? -9.594 23.203 8.555 1 97.88 78 LYS B CA 1
ATOM 1840 C C . LYS B 1 78 ? -11.109 23.234 8.43 1 97.88 78 LYS B C 1
ATOM 1842 O O . LYS B 1 78 ? -11.656 22.875 7.383 1 97.88 78 LYS B O 1
ATOM 1847 N N . GLU B 1 79 ? -11.766 23.703 9.484 1 93.12 79 GLU B N 1
ATOM 1848 C CA . GLU B 1 79 ? -13.219 23.797 9.523 1 93.12 79 GLU B CA 1
ATOM 1849 C C . GLU B 1 79 ? -13.859 22.469 9.125 1 93.12 79 GLU B C 1
ATOM 1851 O O . GLU B 1 79 ? -13.352 21.391 9.461 1 93.12 79 GLU B O 1
ATOM 1856 N N . LYS B 1 80 ? -15.055 22.359 8.711 1 93.5 80 LYS B N 1
ATOM 1857 C CA . LYS B 1 80 ? -15.75 21.156 8.266 1 93.5 80 LYS B CA 1
ATOM 1858 C C . LYS B 1 80 ? -15.664 21 6.75 1 93.5 80 LYS B C 1
ATOM 1860 O O . LYS B 1 80 ? -16.656 20.703 6.09 1 93.5 80 LYS B O 1
ATOM 1865 N N . VAL B 1 81 ? -14.477 21.125 6.262 1 90 81 VAL B N 1
ATOM 1866 C CA . VAL B 1 81 ? -14.273 21.188 4.816 1 90 81 VAL B CA 1
ATOM 1867 C C . VAL B 1 81 ? -14.305 19.766 4.238 1 90 81 VAL B C 1
ATOM 1869 O O . VAL B 1 81 ? -13.805 18.828 4.859 1 90 81 VAL B O 1
ATOM 1872 N N . GLU B 1 82 ? -14.922 19.547 3.148 1 93.12 82 GLU B N 1
ATOM 1873 C CA . GLU B 1 82 ? -14.836 18.391 2.271 1 93.12 82 GLU B CA 1
ATOM 1874 C C . GLU B 1 82 ? -14.328 18.781 0.886 1 93.12 82 GLU B C 1
ATOM 1876 O O . GLU B 1 82 ? -15.039 19.438 0.121 1 93.12 82 GLU B O 1
ATOM 1881 N N . THR B 1 83 ? -13.117 18.438 0.595 1 94.19 83 THR B N 1
ATOM 1882 C CA . THR B 1 83 ? -12.469 18.859 -0.643 1 94.19 83 THR B CA 1
ATOM 1883 C C . THR B 1 83 ? -11.5 17.781 -1.136 1 94.19 83 THR B C 1
ATOM 1885 O O . THR B 1 83 ? -11.078 16.922 -0.367 1 94.19 83 THR B O 1
ATOM 1888 N N . ASN B 1 84 ? -11.148 17.828 -2.42 1 93.31 84 ASN B N 1
ATOM 1889 C CA . ASN B 1 84 ?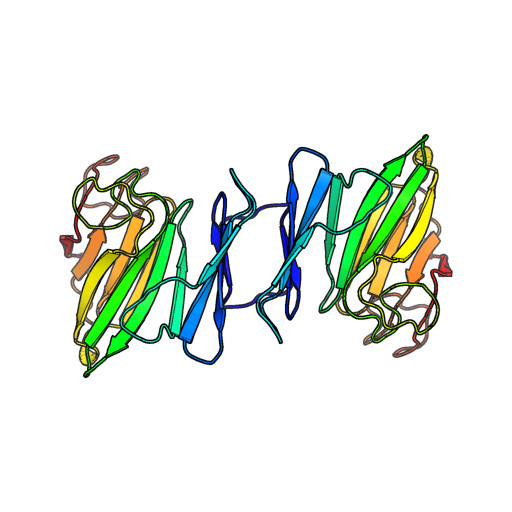 -10.109 16.969 -2.971 1 93.31 84 ASN B CA 1
ATOM 1890 C C . ASN B 1 84 ? -8.766 17.672 -3.053 1 93.31 84 ASN B C 1
ATOM 1892 O O . ASN B 1 84 ? -7.777 17.094 -3.506 1 93.31 84 ASN B O 1
ATOM 1896 N N . LYS B 1 85 ? -8.812 18.906 -2.58 1 96.62 85 LYS B N 1
ATOM 1897 C CA . LYS B 1 85 ? -7.57 19.672 -2.586 1 96.62 85 LYS B CA 1
ATOM 1898 C C . LYS B 1 85 ? -6.75 19.406 -1.325 1 96.62 85 LYS B C 1
ATOM 1900 O O . LYS B 1 85 ? -7.285 18.938 -0.318 1 96.62 85 LYS B O 1
ATOM 1905 N N . VAL B 1 86 ? -5.496 19.688 -1.427 1 98.56 86 VAL B N 1
ATOM 1906 C CA . VAL B 1 86 ? -4.605 19.594 -0.277 1 98.56 86 VAL B CA 1
ATOM 1907 C C . VAL B 1 86 ? -4.844 20.781 0.664 1 98.56 86 VAL B C 1
ATOM 1909 O O . VAL B 1 86 ? -4.98 21.922 0.217 1 98.56 86 VAL B O 1
ATOM 1912 N N . ILE B 1 87 ? -4.871 20.5 1.973 1 98.62 87 ILE B N 1
ATOM 1913 C CA . ILE B 1 87 ? -5.133 21.516 2.984 1 98.62 87 ILE B CA 1
ATOM 1914 C C . ILE B 1 87 ? -3.871 21.766 3.805 1 98.62 87 ILE B C 1
ATOM 1916 O O . ILE B 1 87 ? -3.205 20.812 4.234 1 98.62 87 ILE B O 1
ATOM 1920 N N . GLU B 1 88 ? -3.459 23.031 3.922 1 98.69 88 GLU B N 1
ATOM 1921 C CA . GLU B 1 88 ? -2.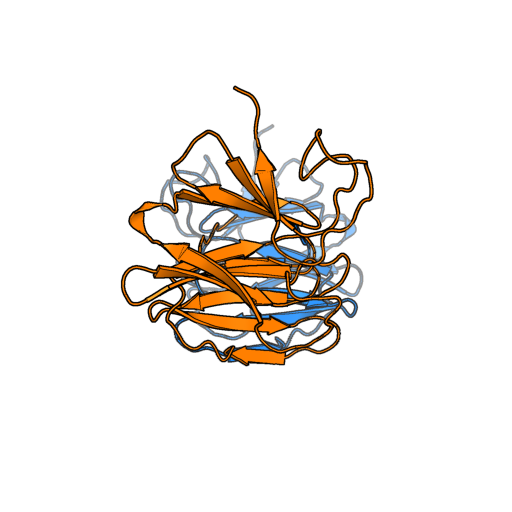455 23.375 4.926 1 98.69 88 GLU B CA 1
ATOM 1922 C C . GLU B 1 88 ? -3.055 23.359 6.328 1 98.69 88 GLU B C 1
ATOM 1924 O O . GLU B 1 88 ? -3.672 24.344 6.75 1 98.69 88 GLU B O 1
ATOM 1929 N N . ALA B 1 89 ? -2.879 22.375 7.059 1 98.69 89 ALA B N 1
ATOM 1930 C CA . ALA B 1 89 ? -3.588 22.172 8.32 1 98.69 89 ALA B CA 1
ATOM 1931 C C . ALA B 1 89 ? -2.852 22.844 9.477 1 98.69 89 ALA B C 1
ATOM 1933 O O . ALA B 1 89 ? -3.477 23.297 10.43 1 98.69 89 ALA B O 1
ATOM 1934 N N . PHE B 1 90 ? -1.496 22.812 9.445 1 98.75 90 PHE B N 1
ATOM 1935 C CA . PHE B 1 90 ? -0.716 23.188 10.617 1 98.75 90 PHE B CA 1
ATOM 1936 C C . PHE B 1 90 ? 0.711 23.547 10.219 1 98.75 90 PHE B C 1
ATOM 1938 O O . PHE B 1 90 ? 1.23 23.047 9.227 1 98.75 90 PHE B O 1
ATOM 1945 N N . LYS B 1 91 ? 1.382 24.391 10.852 1 98.75 91 LYS B N 1
ATOM 1946 C CA . LYS B 1 91 ? 2.805 24.688 10.703 1 98.75 91 LYS B CA 1
ATOM 1947 C C . LYS B 1 91 ? 3.449 25 12.047 1 98.75 91 LYS B C 1
ATOM 1949 O O . LYS B 1 91 ? 2.777 25.469 12.969 1 98.75 91 LYS B O 1
ATOM 1954 N N . ILE B 1 92 ? 4.668 24.828 12.164 1 98.62 92 ILE B N 1
ATOM 1955 C CA . ILE B 1 92 ? 5.41 24.984 13.414 1 98.62 92 ILE B CA 1
ATOM 1956 C C . ILE B 1 92 ? 6.883 25.234 13.109 1 98.62 92 ILE B C 1
ATOM 1958 O O . ILE B 1 92 ? 7.438 24.672 12.164 1 98.62 92 ILE B O 1
ATOM 1962 N N . PRO B 1 93 ? 7.539 26.141 13.852 1 98.56 93 PRO B N 1
ATOM 1963 C CA . PRO B 1 93 ? 8.977 26.297 13.633 1 98.56 93 PRO B CA 1
ATOM 1964 C C . PRO B 1 93 ? 9.742 24.984 13.734 1 98.56 93 PRO B C 1
ATOM 1966 O O . PRO B 1 93 ? 9.477 24.172 14.633 1 98.56 93 PRO B O 1
ATOM 1969 N N . LYS B 1 94 ? 10.633 24.797 12.82 1 98.44 94 LYS B N 1
ATOM 1970 C CA . LYS B 1 94 ? 11.391 23.547 12.727 1 98.44 94 LYS B CA 1
ATOM 1971 C C . LYS B 1 94 ? 12.062 23.219 14.055 1 98.44 94 LYS B C 1
ATOM 1973 O O . LYS B 1 94 ? 12.078 22.062 14.469 1 98.44 94 LYS B O 1
ATOM 1978 N N . GLU B 1 95 ? 12.586 24.203 14.695 1 97.75 95 GLU B N 1
ATOM 1979 C CA . GLU B 1 95 ? 13.336 24 15.93 1 97.75 95 GLU B CA 1
ATOM 1980 C C . GLU B 1 95 ? 12.43 23.453 17.031 1 97.75 95 GLU B C 1
ATOM 1982 O O . GLU B 1 95 ? 12.914 22.891 18.016 1 97.75 95 GLU B O 1
ATOM 1987 N N . LYS B 1 96 ? 11.125 23.578 16.891 1 97.75 96 LYS B N 1
ATOM 1988 C CA . LYS B 1 96 ? 10.18 23.156 17.922 1 97.75 96 LYS B CA 1
ATOM 1989 C C . LYS B 1 96 ? 9.523 21.828 17.562 1 97.75 96 LYS B C 1
ATOM 1991 O O . LYS B 1 96 ? 8.914 21.172 18.406 1 97.75 96 LYS B O 1
ATOM 1996 N N . TYR B 1 97 ? 9.602 21.391 16.344 1 98.5 97 TYR B N 1
ATOM 1997 C CA . TYR B 1 97 ? 8.883 20.219 15.844 1 98.5 97 TYR B CA 1
ATOM 1998 C C . TYR B 1 97 ? 9.617 18.938 16.203 1 98.5 97 TYR B C 1
ATOM 2000 O O . TYR B 1 97 ? 10.828 18.812 16 1 98.5 97 TYR B O 1
ATOM 2008 N N . ASP B 1 98 ? 8.898 17.938 16.703 1 98.31 98 ASP B N 1
ATOM 2009 C CA . ASP B 1 98 ? 9.477 16.625 16.906 1 98.31 98 ASP B CA 1
ATOM 2010 C C . ASP B 1 98 ? 8.906 15.602 15.93 1 98.31 98 ASP B C 1
ATOM 2012 O O . ASP B 1 98 ? 9.617 15.102 15.055 1 98.31 98 ASP B O 1
ATOM 2016 N N . ARG B 1 99 ? 7.52 15.375 16.031 1 98.19 99 ARG B N 1
ATOM 2017 C CA . ARG B 1 99 ? 6.93 14.375 15.148 1 98.19 99 ARG B CA 1
ATOM 2018 C C . ARG B 1 99 ? 5.414 14.531 15.07 1 98.19 99 ARG B C 1
ATOM 2020 O O . ARG B 1 99 ? 4.824 15.273 15.852 1 98.19 99 ARG B O 1
ATOM 2027 N N . VAL B 1 100 ? 4.883 13.891 14.172 1 98.56 100 VAL B N 1
ATOM 2028 C CA . VAL B 1 100 ? 3.432 13.812 14.031 1 98.56 100 VAL B CA 1
ATOM 2029 C C . VAL B 1 100 ? 2.988 12.352 14.039 1 98.56 100 VAL B C 1
ATOM 2031 O O . VAL B 1 100 ? 3.688 11.484 13.508 1 98.56 100 VAL B O 1
ATOM 2034 N N . GLU B 1 101 ? 1.886 12.078 14.617 1 98.06 101 GLU B N 1
ATOM 2035 C CA . GLU B 1 101 ? 1.257 10.758 14.633 1 98.06 101 GLU B CA 1
ATOM 2036 C C . GLU B 1 101 ? -0.228 10.852 14.297 1 98.06 101 GLU B C 1
ATOM 2038 O O . GLU B 1 101 ? -0.906 11.797 14.703 1 98.06 101 GLU B O 1
ATOM 2043 N N . CYS B 1 102 ? -0.677 9.859 13.578 1 97.94 102 CYS B N 1
ATOM 2044 C CA . CYS B 1 102 ? -2.105 9.789 13.289 1 97.94 102 CYS B CA 1
ATOM 2045 C C . CYS B 1 102 ? -2.75 8.617 14.023 1 97.94 102 CYS B C 1
ATOM 2047 O O . CYS B 1 102 ? -2.168 7.535 14.109 1 97.94 102 CYS B O 1
ATOM 2049 N N . VAL B 1 103 ? -3.875 8.844 14.586 1 97.38 103 VAL B N 1
ATOM 2050 C CA . VAL B 1 103 ? -4.777 7.77 14.992 1 97.38 103 VAL B CA 1
ATOM 2051 C C . VAL B 1 103 ? -5.852 7.566 13.922 1 97.38 103 VAL B C 1
ATOM 2053 O O . VAL B 1 103 ? -5.809 8.195 12.859 1 97.38 103 VAL B O 1
ATOM 2056 N N . GLU B 1 104 ? -6.828 6.742 14.219 1 96.94 104 GLU B N 1
ATOM 2057 C CA . GLU B 1 104 ? -7.812 6.359 13.211 1 96.94 104 GLU B CA 1
ATOM 2058 C C . GLU B 1 104 ? -8.5 7.59 12.625 1 96.94 104 GLU B C 1
ATOM 2060 O O . GLU B 1 104 ? -8.641 7.699 11.406 1 96.94 104 GLU B O 1
ATOM 2065 N N . PHE B 1 105 ? -8.914 8.547 13.523 1 97.62 105 PHE B N 1
ATOM 2066 C CA . PHE B 1 105 ? -9.711 9.68 13.07 1 97.62 105 PHE B CA 1
ATOM 2067 C C . PHE B 1 105 ? -9.156 10.984 13.625 1 97.62 105 PHE B C 1
ATOM 2069 O O . PHE B 1 105 ? -9.914 11.891 13.977 1 97.62 105 PHE B O 1
ATOM 2076 N N . GLY B 1 106 ? -7.777 11.062 13.68 1 98.19 106 GLY B N 1
ATOM 2077 C CA . GLY B 1 106 ? -7.227 12.305 14.211 1 98.19 106 GLY B CA 1
ATOM 2078 C C . GLY B 1 106 ? -5.715 12.375 14.102 1 98.19 106 GLY B C 1
ATOM 2079 O O . GLY B 1 106 ? -5.07 11.422 13.664 1 98.19 106 GLY B O 1
ATOM 2080 N N . VAL B 1 107 ? -5.172 13.516 14.508 1 98.69 107 VAL B N 1
ATOM 2081 C CA . VAL B 1 107 ? -3.752 13.828 14.359 1 98.69 107 VAL B CA 1
ATOM 2082 C C . VAL B 1 107 ? -3.201 14.359 15.68 1 98.69 107 VAL B C 1
ATOM 2084 O O . VAL B 1 107 ? -3.855 15.164 16.359 1 98.69 107 VAL B O 1
ATOM 2087 N N . LYS B 1 108 ? -2.064 13.945 16.062 1 98.38 108 LYS B N 1
ATOM 2088 C CA . LYS B 1 108 ? -1.293 14.477 17.188 1 98.38 108 LYS B CA 1
ATOM 2089 C C . LYS B 1 108 ? 0.064 14.992 16.719 1 98.38 108 LYS B C 1
ATOM 2091 O O . LYS B 1 108 ? 0.825 14.266 16.078 1 98.38 108 LYS B O 1
ATOM 2096 N N . VAL B 1 109 ? 0.311 16.219 16.969 1 98.5 109 VAL B N 1
ATOM 2097 C CA . VAL B 1 109 ? 1.618 16.812 16.688 1 98.5 109 VAL B CA 1
ATOM 2098 C C . VAL B 1 109 ? 2.391 17 18 1 98.5 109 VAL B C 1
ATOM 2100 O O . VAL B 1 10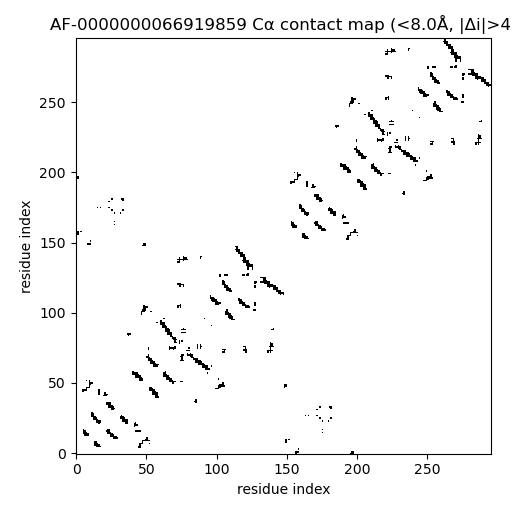9 ? 1.892 17.625 18.938 1 98.5 109 VAL B O 1
ATOM 2103 N N . PHE B 1 110 ? 3.578 16.5 18.016 1 98.06 110 PHE B N 1
ATOM 2104 C CA . PHE B 1 110 ? 4.422 16.578 19.203 1 98.06 110 PHE B CA 1
ATOM 2105 C C . PHE B 1 110 ? 5.551 17.578 19 1 98.06 110 PHE B C 1
ATOM 2107 O O . PHE B 1 110 ? 6.465 17.344 18.203 1 98.06 110 PHE B O 1
ATOM 2114 N N . PRO B 1 111 ? 5.484 18.688 19.703 1 97.69 111 PRO B N 1
ATOM 2115 C CA . PRO B 1 111 ? 6.676 19.531 19.766 1 97.69 111 PRO B CA 1
ATOM 2116 C C . PRO B 1 111 ? 7.789 18.922 20.609 1 97.69 111 PRO B C 1
ATOM 2118 O O . PRO B 1 111 ? 7.559 17.938 21.328 1 97.69 111 PRO B O 1
ATOM 2121 N N . LYS B 1 112 ? 8.898 19.469 20.484 1 96 112 LYS B N 1
ATOM 2122 C CA . LYS B 1 112 ? 10.016 19.031 21.312 1 96 112 LYS B CA 1
ATOM 2123 C C . LYS B 1 112 ? 9.742 19.328 22.797 1 96 112 LYS B C 1
ATOM 2125 O O . LYS B 1 112 ? 10.242 18.625 23.672 1 96 112 LYS B O 1
ATOM 2130 N N . SER B 1 113 ? 8.922 20.312 23.031 1 86.25 113 SER B N 1
ATOM 2131 C CA . SER B 1 113 ? 8.516 20.609 24.406 1 86.25 113 SER B CA 1
ATOM 2132 C C . SER B 1 113 ? 7.645 19.5 24.969 1 86.25 113 SER B C 1
ATOM 2134 O O . SER B 1 113 ? 6.863 18.875 24.25 1 86.25 113 SER B O 1
ATOM 2136 N N . ILE B 1 114 ? 7.738 19.328 26.188 1 80.69 114 ILE B N 1
ATOM 2137 C CA . ILE B 1 114 ? 7.082 18.172 26.781 1 80.69 114 ILE B CA 1
ATOM 2138 C C . ILE B 1 114 ? 5.762 18.594 27.422 1 80.69 114 ILE B C 1
ATOM 2140 O O . ILE B 1 114 ? 4.949 17.75 27.812 1 80.69 114 ILE B O 1
ATOM 2144 N N . ASN B 1 115 ? 5.43 19.75 27.375 1 88.56 115 ASN B N 1
ATOM 2145 C CA . ASN B 1 115 ? 4.305 20.172 28.188 1 88.56 115 ASN B CA 1
ATOM 2146 C C . ASN B 1 115 ? 3.018 20.266 27.375 1 88.56 115 ASN B C 1
ATOM 2148 O O . ASN B 1 115 ? 1.941 20.5 27.938 1 88.56 115 ASN B O 1
ATOM 2152 N N . SER B 1 116 ? 3.094 20.234 26.094 1 93.94 116 SER B N 1
ATOM 2153 C CA . SER B 1 116 ? 1.868 20.344 25.312 1 93.94 116 SER B CA 1
ATOM 2154 C C . SER B 1 116 ? 2 19.641 23.969 1 93.94 116 SER B C 1
ATOM 2156 O O . SER B 1 116 ? 3.113 19.406 23.484 1 93.94 116 SER B O 1
ATOM 2158 N N . ILE B 1 117 ? 0.925 19.297 23.453 1 96.94 117 ILE B N 1
ATOM 2159 C CA . ILE B 1 117 ? 0.835 18.781 22.094 1 96.94 117 ILE B CA 1
ATOM 2160 C C . ILE B 1 117 ? -0.298 19.484 21.359 1 96.94 117 ILE B C 1
ATOM 2162 O O . ILE B 1 117 ? -1.099 20.203 21.969 1 96.94 117 ILE B O 1
ATOM 2166 N N . PHE B 1 118 ? -0.312 19.375 20.031 1 98.12 118 PHE B N 1
ATOM 2167 C CA . PHE B 1 118 ? -1.424 19.859 19.234 1 98.12 118 PHE B CA 1
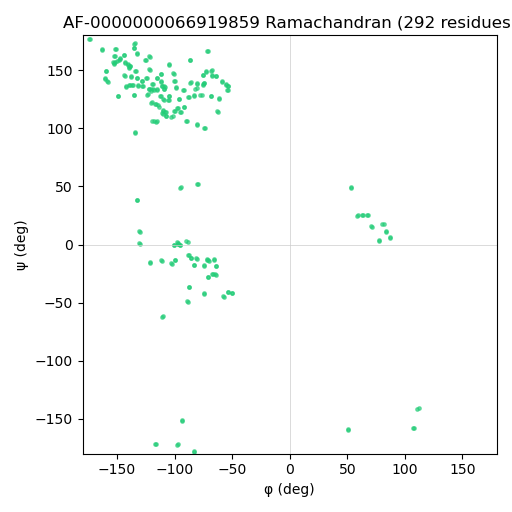ATOM 2168 C C . PHE B 1 118 ? -2.223 18.688 18.656 1 98.12 118 PHE B C 1
ATOM 2170 O O . PHE B 1 118 ? -1.646 17.703 18.188 1 98.12 118 PHE B O 1
ATOM 2177 N N . ILE B 1 119 ? -3.518 18.812 18.719 1 98.44 119 ILE B N 1
ATOM 2178 C CA . ILE B 1 119 ? -4.328 17.703 18.219 1 98.44 119 ILE B CA 1
ATOM 2179 C C . ILE B 1 119 ? -5.531 18.25 17.453 1 98.44 119 ILE B C 1
ATOM 2181 O O . ILE B 1 119 ? -5.969 19.375 17.703 1 98.44 119 ILE B O 1
ATOM 2185 N N . TRP B 1 120 ? -6.051 17.5 16.5 1 98.75 120 TRP B N 1
ATOM 2186 C CA . TRP B 1 120 ? -7.352 17.75 15.891 1 98.75 120 TRP B CA 1
ATOM 2187 C C . TRP B 1 120 ? -7.977 16.453 15.398 1 98.75 120 TRP B C 1
ATOM 2189 O O . TRP B 1 120 ? -7.301 15.422 15.312 1 98.75 120 TRP B O 1
ATOM 2199 N N . GLY B 1 121 ? -9.273 16.5 15.031 1 98.5 121 GLY B N 1
ATOM 2200 C CA . GLY B 1 121 ? -10.031 15.336 14.617 1 98.5 121 GLY B CA 1
ATOM 2201 C C . GLY B 1 121 ? -11.047 14.883 15.648 1 98.5 121 GLY B C 1
ATOM 2202 O O . GLY B 1 121 ? -11.508 15.68 16.453 1 98.5 121 GLY B O 1
ATOM 2203 N N . TRP B 1 122 ? -11.438 13.594 15.547 1 98.56 122 TRP B N 1
ATOM 2204 C CA . TRP B 1 122 ? -12.477 12.992 16.375 1 98.56 122 TRP B CA 1
ATOM 2205 C C . TRP B 1 122 ? -11.859 12.234 17.547 1 98.56 122 TRP B C 1
ATOM 2207 O O . TRP B 1 122 ? -11.109 11.273 17.359 1 98.56 122 TRP B O 1
ATOM 2217 N N . ASN B 1 123 ? -12.125 12.633 18.781 1 98.12 123 ASN B N 1
ATOM 2218 C CA . ASN B 1 123 ? -11.617 11.969 19.969 1 98.12 123 ASN B CA 1
ATOM 2219 C C . ASN B 1 123 ? -12.445 10.734 20.312 1 98.12 123 ASN B C 1
ATOM 2221 O O . ASN B 1 123 ? -12.906 10.594 21.453 1 98.12 123 ASN B O 1
ATOM 2225 N N . LYS B 1 124 ? -12.609 9.93 19.375 1 97.62 124 LYS B N 1
ATOM 2226 C CA . LYS B 1 124 ? -13.312 8.672 19.594 1 97.62 124 LYS B CA 1
ATOM 2227 C C . LYS B 1 124 ? -12.508 7.734 20.484 1 97.62 124 LYS B C 1
ATOM 2229 O O . LYS B 1 124 ? -11.32 7.504 20.25 1 97.62 124 LYS B O 1
ATOM 2234 N N . ASP B 1 125 ? -13.117 7.215 21.562 1 97.81 125 ASP B N 1
ATOM 2235 C CA . ASP B 1 125 ? -12.5 6.281 22.516 1 97.81 125 ASP B CA 1
ATOM 2236 C C . ASP B 1 125 ? -11.25 6.879 23.141 1 97.81 125 ASP B C 1
ATOM 2238 O O . ASP B 1 125 ? -10.281 6.168 23.406 1 97.81 125 ASP B O 1
ATOM 2242 N N . PHE B 1 126 ? -11.141 8.188 23.188 1 96.81 126 PHE B N 1
ATOM 2243 C CA . PHE B 1 126 ? -10.094 8.953 23.859 1 96.81 126 PHE B CA 1
ATOM 2244 C C . PHE B 1 126 ? -8.758 8.766 23.156 1 96.81 126 PHE B C 1
ATOM 2246 O O . PHE B 1 126 ? -7.703 8.82 23.797 1 96.81 126 PHE B O 1
ATOM 2253 N N . GLN B 1 127 ? -8.781 8.453 21.891 1 96.25 127 GLN B N 1
ATOM 2254 C CA . GLN B 1 127 ? -7.555 8.156 21.156 1 96.25 127 GLN B CA 1
ATOM 2255 C C . GLN B 1 127 ? -6.68 9.398 21.031 1 96.25 127 GLN B C 1
ATOM 2257 O O . GLN B 1 127 ? -5.461 9.297 20.891 1 96.25 127 GLN B O 1
ATOM 2262 N N . LEU B 1 128 ? -7.258 10.641 21.078 1 96.69 128 LEU B N 1
ATOM 2263 C CA . LEU B 1 128 ? -6.477 11.867 20.953 1 96.69 128 LEU B CA 1
ATOM 2264 C C . LEU B 1 128 ? -5.98 12.344 22.312 1 96.69 128 LEU B C 1
ATOM 2266 O O . LEU B 1 128 ? -4.805 12.68 22.469 1 96.69 128 LEU B O 1
ATOM 2270 N N . SER B 1 129 ? -6.949 12.375 23.25 1 95.69 129 SER B N 1
ATOM 2271 C CA . SER B 1 129 ? -6.594 12.859 24.578 1 95.69 129 SER B CA 1
ATOM 2272 C C . SER B 1 129 ? -7.602 12.398 25.625 1 95.69 129 SER B C 1
ATOM 2274 O O . SER B 1 129 ? -8.812 12.422 25.375 1 95.69 129 SER B O 1
ATOM 2276 N N . ASN B 1 130 ? -7.082 12.094 26.766 1 95 130 ASN B N 1
ATOM 2277 C CA . ASN B 1 130 ? -7.934 11.75 27.906 1 95 130 ASN B CA 1
ATOM 2278 C C . ASN B 1 130 ? -8.484 12.992 28.578 1 95 130 ASN B C 1
ATOM 2280 O O . ASN B 1 130 ? -9.414 12.906 29.391 1 95 130 ASN B O 1
ATOM 2284 N N . ASP B 1 131 ? -7.98 14.117 28.266 1 92.69 131 ASP B N 1
ATOM 2285 C CA . ASP B 1 131 ? -8.383 15.367 28.906 1 92.69 131 ASP B CA 1
ATOM 2286 C C . ASP B 1 131 ? -9.586 15.984 28.203 1 92.69 131 ASP B C 1
ATOM 2288 O O . ASP B 1 131 ? -10.141 16.984 28.656 1 92.69 131 ASP B O 1
ATOM 2292 N N . LEU B 1 132 ? -9.922 15.438 27.109 1 94.44 132 LEU B N 1
ATOM 2293 C CA . LEU B 1 132 ? -11.102 15.875 26.375 1 94.44 132 LEU B CA 1
ATOM 2294 C C . LEU B 1 132 ? -12.25 14.883 26.531 1 94.44 132 LEU B C 1
ATOM 2296 O O . LEU B 1 132 ? -12.023 13.703 26.797 1 94.44 132 LEU B O 1
ATOM 2300 N N . ASP B 1 133 ? -13.445 15.406 26.375 1 95.62 133 ASP B N 1
ATOM 2301 C CA . ASP B 1 133 ? -14.586 14.492 26.406 1 95.62 133 ASP B CA 1
ATOM 2302 C C . ASP B 1 133 ? -14.531 13.508 25.234 1 95.62 133 ASP B C 1
ATOM 2304 O O . ASP B 1 133 ? -14.094 13.867 24.141 1 95.62 133 ASP B O 1
ATOM 2308 N N . ASP B 1 134 ? -14.969 12.336 25.5 1 95.94 134 ASP B N 1
ATOM 2309 C CA . ASP B 1 134 ? -15.094 11.352 24.422 1 95.94 134 ASP B CA 1
ATOM 2310 C C . ASP B 1 134 ? -16.016 11.852 23.328 1 95.94 134 ASP B C 1
ATOM 2312 O O . ASP B 1 134 ? -16.969 12.578 23.594 1 95.94 134 ASP B O 1
ATOM 2316 N N . ASP B 1 135 ? -15.656 11.586 22.031 1 97.5 135 ASP B N 1
ATOM 2317 C CA . ASP B 1 135 ? -16.484 11.781 20.844 1 97.5 135 ASP B CA 1
ATOM 2318 C C . ASP B 1 135 ? -16.531 13.258 20.453 1 97.5 135 ASP B C 1
ATOM 2320 O O . ASP B 1 135 ? -17.297 13.641 19.578 1 97.5 135 ASP B O 1
ATOM 2324 N N . VAL B 1 136 ? -15.758 14.109 21.219 1 97.44 136 VAL B N 1
ATOM 2325 C CA . VAL B 1 136 ? -15.641 15.492 20.75 1 97.44 136 VAL B CA 1
ATOM 2326 C C . VAL B 1 136 ? -14.852 15.539 19.453 1 97.44 136 VAL B C 1
ATOM 2328 O O . VAL B 1 136 ? -13.906 14.766 19.266 1 97.44 136 VAL B O 1
ATOM 2331 N N . VAL B 1 137 ? -15.242 16.469 18.562 1 98.06 137 VAL B N 1
ATOM 2332 C CA . VAL B 1 137 ? -14.539 16.672 17.312 1 98.06 137 VAL B CA 1
ATOM 2333 C C . VAL B 1 137 ? -13.859 18.047 17.297 1 98.06 137 VAL B C 1
ATOM 2335 O O . VAL B 1 137 ? -14.516 19.062 17.531 1 98.06 137 VAL B O 1
ATOM 2338 N N . LEU B 1 138 ? -12.586 18.109 17.188 1 98.25 138 LEU B N 1
ATOM 2339 C CA . LEU B 1 138 ? -11.836 19.344 16.969 1 98.25 138 LEU B CA 1
ATOM 2340 C C . LEU B 1 138 ? -11.586 19.562 15.484 1 98.25 138 LEU B C 1
ATOM 2342 O O . LEU B 1 138 ? -10.828 18.828 14.852 1 98.25 138 LEU B O 1
ATOM 2346 N N . TYR B 1 139 ? -12.156 20.578 14.906 1 98.31 139 TYR B N 1
ATOM 2347 C CA . TYR B 1 139 ? -12.117 20.781 13.469 1 98.31 139 TYR B CA 1
ATOM 2348 C C . TYR B 1 139 ? -10.852 21.516 13.055 1 98.31 139 TYR B C 1
ATOM 2350 O O . TYR B 1 139 ? -10.562 21.641 11.859 1 98.31 139 TYR B O 1
ATOM 2358 N N . GLU B 1 140 ? -10.125 22.062 14.031 1 98.5 140 GLU B N 1
ATOM 2359 C CA . GLU B 1 140 ? -8.844 22.734 13.82 1 98.5 140 GLU B CA 1
ATOM 2360 C C . GLU B 1 140 ? -7.844 22.375 14.906 1 98.5 140 GLU B C 1
ATOM 2362 O O . GLU B 1 140 ? -8.227 22 16.016 1 98.5 140 GLU B O 1
ATOM 2367 N N . PRO B 1 141 ? -6.531 22.453 14.547 1 98.5 141 PRO B N 1
ATOM 2368 C CA . PRO B 1 141 ? -5.539 22.109 15.57 1 98.5 141 PRO B CA 1
ATOM 2369 C C . PRO B 1 141 ? -5.727 22.891 16.859 1 98.5 141 PRO B C 1
ATOM 2371 O O . PRO B 1 141 ? -5.922 24.109 16.828 1 98.5 141 PRO B O 1
ATOM 2374 N N . ALA B 1 142 ? -5.688 22.203 17.938 1 97.75 142 ALA B N 1
ATOM 2375 C CA . ALA B 1 142 ? -5.785 22.797 19.266 1 97.75 142 ALA B CA 1
ATOM 2376 C C . ALA B 1 142 ? -4.645 22.328 20.156 1 97.75 142 ALA B C 1
ATOM 2378 O O . ALA B 1 142 ? -4.262 21.156 20.125 1 97.75 142 ALA B O 1
ATOM 2379 N N . GLU B 1 143 ? -4.137 23.203 20.922 1 96.81 143 GLU B N 1
ATOM 2380 C CA . GLU B 1 143 ? -3.084 22.859 21.859 1 96.81 143 GLU B CA 1
ATOM 2381 C C . GLU B 1 143 ? -3.668 22.281 23.141 1 96.81 143 GLU B C 1
ATOM 2383 O O . GLU B 1 143 ? -4.602 22.844 23.719 1 96.81 143 GLU B O 1
ATOM 2388 N N . ILE B 1 144 ? -3.176 21.141 23.531 1 95.62 144 ILE B N 1
ATOM 2389 C CA . ILE B 1 144 ? -3.6 20.5 24.781 1 95.62 144 ILE B CA 1
ATOM 2390 C C . ILE B 1 144 ? -2.391 20.281 25.688 1 95.62 144 ILE B C 1
ATOM 2392 O O . ILE B 1 144 ? -1.358 19.766 25.234 1 95.62 144 ILE B O 1
ATOM 2396 N N . GLU B 1 145 ? -2.564 20.625 26.938 1 91 145 GLU B N 1
ATOM 2397 C CA . GLU B 1 145 ? -1.501 20.406 27.906 1 91 145 GLU B CA 1
ATOM 2398 C C . GLU B 1 145 ? -1.438 18.938 28.328 1 91 145 GLU B C 1
ATOM 2400 O O . GLU B 1 145 ? -2.473 18.281 28.484 1 91 145 GLU B O 1
ATOM 2405 N N . ILE B 1 146 ? -0.246 18.375 28.234 1 82.5 146 ILE B N 1
ATOM 2406 C CA . ILE B 1 146 ? -0.082 17 28.703 1 82.5 146 ILE B CA 1
ATOM 2407 C C . ILE B 1 146 ? 0.587 17 30.078 1 82.5 146 ILE B C 1
ATOM 2409 O O . ILE B 1 146 ? 1.546 17.734 30.312 1 82.5 146 ILE B O 1
ATOM 2413 N N . ASP B 1 147 ? -0.128 16.641 31.094 1 65.94 147 ASP B N 1
ATOM 2414 C CA . ASP B 1 147 ? 0.404 16.625 32.469 1 65.94 147 ASP B CA 1
ATOM 2415 C C . ASP B 1 147 ? 1.577 15.664 32.594 1 65.94 147 ASP B C 1
ATOM 2417 O O . ASP B 1 147 ? 1.592 14.609 31.938 1 65.94 147 ASP B O 1
ATOM 2421 N N . ASP B 1 148 ? 2.777 16.141 33.094 1 50.19 148 ASP B N 1
ATOM 2422 C CA . ASP B 1 148 ? 3.893 15.305 33.531 1 50.19 148 ASP B CA 1
ATOM 2423 C C . ASP B 1 148 ? 3.412 14.156 34.406 1 50.19 148 ASP B C 1
ATOM 2425 O O . ASP B 1 148 ? 2.484 14.328 35.219 1 50.19 148 ASP B O 1
#

Organism: Strongyloides stercoralis (NCBI:txid6248)

InterPro domains:
  IPR009091 Regulator of chromosome condensation 1/beta-lactamase-inhibitor protein II [G3DSA:2.130.10.30] (11-148)
  IPR009091 Regulator of chromosome condensation 1/beta-lactamase-inhibitor protein II [SSF50985] (15-137)

Foldseek 3Di:
DDDDQQWDDADFKIWGQDPQQWIWIAGRPPDTDIDTADDPFRFDGWADARFKIWTWDDDPQKIWTKMAGACPQLARAAASDGDRHIGGADMDGNQFFDDKHDYNFKIWTHTPDDFKIKIFGFCAVNPTHPVDDHRDGHNHIDIDTDDD/DDDDQQWDDADFKIWGQDPQQWIWIAGRPPDTDIDTADDPFRFDGWADARFKIWTWDDDPQKIWTKMAGACPQLARAAASDGDRHIGGADMDGNQFFDDKHDYNFKIWTHTPDDFKIKIFGFCAVNPTHPVDDHRDGHNHIDIDTDDD

pLDDT: mean 95.27, std 7.5, range [49.34, 98.94]

Nearest PDB structures (foldseek):
  4x33-assembly1_B  TM=6.741E-01  e=9.684E-04  Saccharomyces cerevisiae S288C
  8bbf-assembly1_A  TM=5.831E-01  e=1.327E-03  Homo sapiens
  8bbg-assembly1_A  TM=5.885E-01  e=1.916E-03  Homo sapiens
  8fh3-assembly1_C  TM=6.002E-01  e=3.996E-03  Homo sapiens
  5yje-assembly1_C  TM=6.307E-01  e=1.150E-01  Homo sapiens

Secondary structure (DSSP, 8-state):
----TTEEE-SSEEEEE-TTS-EEEEE-SSS-EEEE---SS-EEEEEE-SSEEEEEEEETTEEEEEEEE--GGGTTSSTT---SS-EEEEEEEGGGEEEEEEETTEEEEEESSSSEEEEEEE-GGGSS-TTS-TT-EEEEEEEEE---/----TTEEE-SSEEEEE-TTS-EEEEE-SSS-EEEE---SS-EEEEEE-SSEEEEEEEETTEEEEEEEE--GGGTTSSTT---SS-EEEEEEEGGGEEEEEEETTEEEEEESSSSEEEEEEE-GGGSS-TTS-TT-EEEEEEEEE---

Solvent-accessible surface area (backbone atoms only — not comparable to full-atom values): 15615 Å² total; per-residue (Å²): 127,65,83,54,80,48,49,51,46,34,77,41,37,37,37,37,48,48,98,78,19,49,42,39,38,39,30,66,47,96,57,79,47,69,47,71,64,84,62,99,61,48,36,79,45,63,48,47,23,44,51,28,36,40,39,33,28,66,59,93,66,27,33,38,35,31,18,41,52,47,21,68,56,13,48,33,22,55,55,85,47,76,54,91,59,69,32,83,35,46,72,44,52,40,93,44,56,65,51,73,49,49,44,65,46,26,42,40,36,36,40,66,57,77,53,41,34,36,35,26,5,33,17,51,89,38,71,76,39,82,88,48,64,68,65,41,66,32,30,38,66,39,80,43,77,43,84,131,130,64,83,53,80,48,49,50,46,34,78,40,35,37,35,38,50,50,98,79,17,48,42,38,37,40,28,66,47,94,56,79,48,68,48,68,63,83,63,100,60,47,37,79,45,63,45,47,22,44,51,29,37,39,38,33,27,65,59,92,69,26,33,38,36,30,18,40,54,46,22,69,56,13,49,34,22,53,56,87,48,77,55,92,57,70,34,83,34,48,70,44,50,41,92,43,54,65,50,73,49,49,44,65,45,24,42,41,37,35,39,65,57,78,54,40,34,33,35,26,6,33,17,52,90,37,72,75,38,81,90,49,66,67,65,42,65,32,31,38,68,38,80,43,75,46,84,130

Sequence (296 aa):
MFVNSRLRSILNKTYYIDNQGRVLVFQYLPNFICQELTIPIKIHSIESGYEFVVLVGELNDTVYLYTHGSGHHGCLGKEKVETNKVIEAFKIPKEKYDRVECVEFGVKVFPKSINSIFIWGWNKDFQLSNDLDDDVVLYEPAEIEIDDMFVNSRLRSILNKTYYIDNQGRVLVFQYLPNFICQELTIPIKIHSIESGYEFVVLVGELNDTVYLYTHGSGHHGCLGKEKVETNKVIEAFKIPKEKYDRVECVEFGVKVFPKSINSIFIWGWNKDFQLSNDLDDDVVLYEPAEIEIDD

Radius of gyration: 22.68 Å; Cα contacts (8 Å, |Δi|>4): 779; chains: 2; bounding box: 38×64×53 Å